Protein AF-A0A924XDY1-F1 (afdb_monomer)

Foldseek 3Di:
DDDDDDDDDDDDDDDDDDDDDDDDDDDDDPDDDDFDQDDDDDDDDDDDPPVPPVVVVPDDDDDDDDDDDDDDDDDDDDDDDDDDDDDDDDPPDDDDDDDPVVCVVCVLFPPFDKFFQKDKDKAKFQVRPVCVLLVLLLPFDAEKEWEAAAQELDPLNLSVLVSLLVVLLVVHAAEYEYEQVNHVRQDCVSNVSNVVSVYYYYYDQHDDPPDPRVCVVDTDHWTWMDGPLFKIKTWNDGRDLCRHDVVSVRVRDTIMMMIMGWQCSNVSVVVSQVVVCVTPVDRPPVPDDRGHRDGGDMDTDDDCDPVRNCRVVSSLLSCLQPDDAEDEDEDADDPDDPSNVVSNVVSVVNVHRYTYHYDDDD

pLDDT: mean 72.37, std 29.28, range [22.25, 98.88]

Nearest PDB structures (foldseek):
  7svp-assembly1_C  TM=7.639E-01  e=1.559E-12  Homo sapiens
  7svp-assembly4_D  TM=7.631E-01  e=1.763E-12  Homo sapiens
  7svp-assembly3_B  TM=7.491E-01  e=2.548E-12  Homo sapiens
  7svp-assembly2_A  TM=7.370E-01  e=6.803E-12  Homo sapiens
  3hsi-assembly2_B-2  TM=6.087E-01  e=2.049E-07  Haemophilus influenzae

Radius of gyration: 26.47 Å; Cα contacts (8 Å, |Δi|>4): 505; chains: 1; bounding box: 82×80×72 Å

Sequence (362 aa):
MVSENKVSRAGRAAKAVVTDTGVGSVTPVPGAPHEIEIGRVRLKEAKAKAEDDVNRAQGVVDPNARATTYLDKEPPGTRRRAPSELRRVSSQVIGRQDIPDIERVAFWLRGRRVFPHNSVELLIDGEQTFPAMLGAISKARKSIVFESYIFASDSTGVRFRDALTARAKADVSVRVMIDGMGSAYTDSTFWAPLVEAGGRIEYYQPVLPWRRQWGWWRRDHRKILVVDDVIGFIGGINIANAYAPESWGGHAWHDVHARVEGPVVRELVRLFNRQWRHLTSEQWNAAIAPPEPRGDITLQVLESAITRRYSVRKAYLRAIRKARKTIRICNAYFIPDRRFRYALRDAARRGVQVQLLVAGTT

Solvent-accessible surface area (backbone atoms only — not comparable to full-atom values): 22505 Å² total; per-residue (Å²): 137,88,79,89,80,91,85,87,90,80,91,79,84,83,84,76,87,82,82,86,83,84,91,83,92,77,87,87,79,92,88,72,87,85,83,76,86,81,78,83,90,80,86,78,92,78,83,88,83,77,74,60,72,68,47,68,78,53,92,74,88,81,95,83,81,84,90,79,91,83,79,93,79,88,82,86,88,81,91,81,83,85,86,88,82,89,79,86,75,86,79,82,77,76,83,91,74,91,59,81,61,56,58,51,59,39,66,74,49,78,95,53,74,68,26,59,25,18,33,78,45,81,22,58,27,24,70,44,38,49,59,53,51,53,53,47,51,71,66,47,76,53,29,36,41,38,35,30,24,33,41,36,70,42,76,48,22,48,53,53,50,50,47,51,19,60,33,14,67,65,72,19,48,34,40,37,39,37,15,20,70,58,19,62,76,46,51,70,76,73,45,39,66,28,46,76,32,70,23,46,79,47,61,49,70,60,80,51,97,86,54,85,66,82,64,69,89,62,71,54,79,55,29,38,40,35,34,54,66,43,41,25,37,43,48,68,64,56,40,30,39,58,32,25,28,57,94,75,73,24,62,55,37,87,40,52,33,32,42,34,32,9,33,52,27,40,54,54,52,52,58,49,35,59,53,46,34,74,76,68,76,48,74,60,75,80,80,69,67,70,32,66,75,56,45,79,44,72,45,66,87,74,60,74,41,94,95,36,64,55,47,52,60,52,50,52,54,51,51,44,64,66,52,74,58,67,45,80,44,77,41,84,74,88,82,72,53,74,69,52,52,48,36,52,53,54,28,44,74,70,67,20,47,73,44,78,49,63,70,76,89,128

Mean predicted aligned error: 15.49 Å

Structure (mmCIF, N/CA/C/O backbone):
data_AF-A0A924XDY1-F1
#
_entry.id   AF-A0A924XDY1-F1
#
loop_
_atom_site.group_PDB
_atom_site.id
_atom_site.type_symbol
_atom_site.label_atom_id
_atom_site.label_alt_id
_atom_site.label_comp_id
_atom_site.label_asym_id
_atom_site.label_entity_id
_atom_site.label_seq_id
_atom_site.pdbx_PDB_ins_code
_atom_site.Cartn_x
_atom_site.Cartn_y
_atom_site.Cartn_z
_atom_site.occupancy
_atom_site.B_iso_or_equiv
_atom_site.auth_seq_id
_atom_site.auth_comp_id
_atom_site.auth_asym_id
_atom_site.auth_atom_id
_atom_site.pdbx_PDB_model_num
ATOM 1 N N . MET A 1 1 ? 52.851 -37.592 33.419 1.00 36.22 1 MET A N 1
ATOM 2 C CA . MET A 1 1 ? 52.901 -36.115 33.363 1.00 36.22 1 MET A CA 1
ATOM 3 C C . MET A 1 1 ? 51.516 -35.654 32.927 1.00 36.22 1 MET A C 1
ATOM 5 O O . MET A 1 1 ? 51.232 -35.732 31.747 1.00 36.22 1 MET A O 1
ATOM 9 N N . VAL A 1 2 ? 50.506 -35.471 33.782 1.00 23.25 2 VAL A N 1
ATOM 10 C CA . VAL A 1 2 ? 50.391 -34.705 35.044 1.00 23.25 2 VAL A CA 1
ATOM 11 C C . VAL A 1 2 ? 50.733 -33.224 34.870 1.00 23.25 2 VAL A C 1
ATOM 13 O O . VAL A 1 2 ? 51.900 -32.861 34.952 1.00 23.25 2 VAL A O 1
ATOM 16 N N . SER A 1 3 ? 49.695 -32.413 34.654 1.00 28.55 3 SER A N 1
ATOM 17 C CA . SER A 1 3 ? 49.281 -31.261 35.486 1.00 28.55 3 SER A CA 1
ATOM 18 C C . SER A 1 3 ? 47.829 -30.915 35.073 1.00 28.55 3 SER A C 1
ATOM 20 O O . SER A 1 3 ? 47.553 -30.776 33.887 1.00 28.55 3 SER A O 1
ATOM 22 N N . GLU A 1 4 ? 46.772 -31.070 35.889 1.00 26.81 4 GLU A N 1
ATOM 23 C CA . GLU A 1 4 ? 46.377 -30.358 37.133 1.00 26.81 4 GLU A CA 1
ATOM 24 C C . GLU A 1 4 ? 46.413 -28.825 36.963 1.00 26.81 4 GLU A C 1
ATOM 26 O O . GLU A 1 4 ? 47.444 -28.283 36.590 1.00 26.81 4 GLU A O 1
ATOM 31 N N . ASN A 1 5 ? 45.328 -28.050 37.128 1.00 26.36 5 ASN A N 1
ATOM 32 C CA . ASN A 1 5 ? 44.406 -27.900 38.275 1.00 26.36 5 ASN A CA 1
ATOM 33 C C . ASN A 1 5 ? 43.049 -27.285 37.811 1.00 26.36 5 ASN A C 1
ATOM 35 O O . ASN A 1 5 ? 43.050 -26.493 36.874 1.00 26.36 5 ASN A O 1
ATOM 39 N N . LYS A 1 6 ? 41.852 -27.706 38.286 1.00 25.73 6 LYS A N 1
ATOM 40 C CA . LYS A 1 6 ? 41.147 -27.396 39.576 1.00 25.73 6 LYS A CA 1
ATOM 41 C C . LYS A 1 6 ? 40.881 -25.879 39.767 1.00 25.73 6 LYS A C 1
ATOM 43 O O . LYS A 1 6 ? 41.782 -25.107 39.500 1.00 25.73 6 LYS A O 1
ATOM 48 N N . VAL A 1 7 ? 39.768 -25.310 40.271 1.00 25.83 7 VAL A N 1
ATOM 49 C CA . VAL A 1 7 ? 38.561 -25.697 41.058 1.00 25.83 7 VAL A CA 1
ATOM 50 C C . VAL A 1 7 ? 37.725 -24.386 41.200 1.00 25.83 7 VAL A C 1
ATOM 52 O O . VAL A 1 7 ? 38.308 -23.338 41.433 1.00 25.83 7 VAL A O 1
ATOM 55 N N . SER A 1 8 ? 36.436 -24.324 40.828 1.00 24.94 8 SER A N 1
ATOM 56 C CA . SER A 1 8 ? 35.194 -24.405 41.646 1.00 24.94 8 SER A CA 1
ATOM 57 C C . SER A 1 8 ? 34.554 -23.093 42.166 1.00 24.94 8 SER A C 1
ATOM 59 O O . SER A 1 8 ? 35.253 -22.237 42.695 1.00 24.94 8 SER A O 1
ATOM 61 N N . ARG A 1 9 ? 33.199 -23.116 42.178 1.00 24.48 9 ARG A N 1
ATOM 62 C CA . ARG A 1 9 ? 32.205 -22.372 43.012 1.00 24.48 9 ARG A CA 1
ATOM 63 C C . ARG A 1 9 ? 32.050 -20.865 42.727 1.00 24.48 9 ARG A C 1
ATOM 65 O O . ARG A 1 9 ? 33.019 -20.193 42.445 1.00 24.48 9 ARG A O 1
ATOM 72 N N . ALA A 1 10 ? 30.878 -20.223 42.778 1.00 27.11 10 ALA A N 1
ATOM 73 C CA . ALA A 1 10 ? 29.541 -20.484 43.330 1.00 27.11 10 ALA A CA 1
ATOM 74 C C . ALA A 1 10 ? 28.507 -19.733 42.443 1.00 27.11 10 ALA A C 1
ATOM 76 O O . ALA A 1 10 ? 28.839 -18.727 41.833 1.00 27.11 10 ALA A O 1
ATOM 77 N N . GLY A 1 11 ? 27.269 -20.185 42.236 1.00 24.30 11 GLY A N 1
ATOM 78 C CA . GLY A 1 11 ? 26.215 -20.191 43.248 1.00 24.30 11 GLY A CA 1
ATOM 79 C C . GLY A 1 11 ? 25.607 -18.794 43.453 1.00 24.30 11 GLY A C 1
ATOM 80 O O . GLY A 1 11 ? 26.030 -18.077 44.351 1.00 24.30 11 GLY A O 1
ATOM 81 N N . ARG A 1 12 ? 24.571 -18.435 42.680 1.00 26.34 12 ARG A N 1
ATOM 82 C CA . ARG A 1 12 ? 23.483 -17.554 43.148 1.00 26.34 12 ARG A CA 1
ATOM 83 C C . ARG A 1 12 ? 22.204 -17.796 42.350 1.00 26.34 12 ARG A C 1
ATOM 85 O O . ARG A 1 12 ? 21.961 -17.210 41.303 1.00 26.34 12 ARG A O 1
ATOM 92 N N . ALA A 1 13 ? 21.387 -18.682 42.908 1.00 25.25 13 ALA A N 1
ATOM 93 C CA . ALA A 1 13 ? 19.956 -18.715 42.685 1.00 25.25 13 ALA A CA 1
ATOM 94 C C . ALA A 1 13 ? 19.336 -17.412 43.213 1.00 25.25 13 ALA A C 1
ATOM 96 O O . ALA A 1 13 ? 19.582 -17.031 44.360 1.00 25.25 13 ALA A O 1
ATOM 97 N N . ALA A 1 14 ? 18.508 -16.752 42.407 1.00 24.80 14 ALA A N 1
ATOM 98 C CA . ALA A 1 14 ? 17.541 -15.795 42.921 1.00 24.80 14 ALA A CA 1
ATOM 99 C C . ALA A 1 14 ? 16.257 -16.567 43.243 1.00 24.80 14 ALA A C 1
ATOM 101 O O . ALA A 1 14 ? 15.507 -16.961 42.354 1.00 24.80 14 ALA A O 1
ATOM 102 N N . LYS A 1 15 ? 16.047 -16.816 44.540 1.00 23.64 15 LYS A N 1
ATOM 103 C CA . LYS A 1 15 ? 14.754 -17.208 45.103 1.00 23.64 15 LYS A CA 1
ATOM 104 C C . LYS A 1 15 ? 13.728 -16.121 44.771 1.00 23.64 15 LYS A C 1
ATOM 106 O O . LYS A 1 15 ? 13.927 -14.972 45.158 1.00 23.64 15 LYS A O 1
ATOM 111 N N . ALA A 1 16 ? 12.614 -16.498 44.158 1.00 24.62 16 ALA A N 1
ATOM 112 C CA . ALA A 1 16 ? 11.357 -15.784 44.330 1.00 24.62 16 ALA A CA 1
ATOM 113 C C . ALA A 1 16 ? 10.413 -16.709 45.103 1.00 24.62 16 ALA A C 1
ATOM 115 O O . ALA A 1 16 ? 10.235 -17.875 44.759 1.00 24.62 16 ALA A O 1
ATOM 116 N N . VAL A 1 17 ? 9.906 -16.183 46.213 1.00 23.97 17 VAL A N 1
ATOM 117 C CA . VAL A 1 17 ? 9.006 -16.847 47.150 1.00 23.97 17 VAL A CA 1
ATOM 118 C C . VAL A 1 17 ? 7.674 -17.109 46.451 1.00 23.97 17 VAL A C 1
ATOM 120 O O . VAL A 1 17 ? 7.010 -16.177 46.006 1.00 23.97 17 VAL A O 1
ATOM 123 N N . VAL A 1 18 ? 7.299 -18.383 46.369 1.00 22.89 18 VAL A N 1
ATOM 124 C CA . VAL A 1 18 ? 5.937 -18.826 46.076 1.00 22.89 18 VAL A CA 1
ATOM 125 C C . VAL A 1 18 ? 5.165 -18.740 47.388 1.00 22.89 18 VAL A C 1
ATOM 127 O O . VAL A 1 18 ? 5.475 -19.465 48.331 1.00 22.89 18 VAL A O 1
ATOM 130 N N . THR A 1 19 ? 4.181 -17.848 47.471 1.00 24.98 19 THR A N 1
ATOM 131 C CA . THR A 1 19 ? 3.073 -18.012 48.416 1.00 24.98 19 THR A CA 1
ATOM 132 C C . THR A 1 19 ? 1.912 -18.607 47.642 1.00 24.98 19 THR A C 1
ATOM 134 O O . THR A 1 19 ? 1.257 -17.923 46.855 1.00 24.98 19 THR A O 1
ATOM 137 N N . ASP A 1 20 ? 1.735 -19.905 47.845 1.00 23.23 20 ASP A N 1
ATOM 138 C CA . ASP A 1 20 ? 0.558 -20.681 47.491 1.00 23.23 20 ASP A CA 1
ATOM 139 C C . ASP A 1 20 ? -0.658 -20.157 48.268 1.00 23.23 20 ASP A C 1
ATOM 141 O O . ASP A 1 20 ? -0.603 -20.028 49.489 1.00 23.23 20 ASP A O 1
ATOM 145 N N . THR A 1 21 ? -1.737 -19.849 47.551 1.00 26.69 21 THR A N 1
ATOM 146 C CA . THR A 1 21 ? -3.096 -20.152 48.011 1.00 26.69 21 THR A CA 1
ATOM 147 C C . THR A 1 21 ? -3.961 -20.458 46.785 1.00 26.69 21 THR A C 1
ATOM 149 O O . THR A 1 21 ? -4.402 -19.549 46.088 1.00 26.69 21 THR A O 1
ATOM 152 N N . GLY A 1 22 ? -4.240 -21.741 46.547 1.00 25.09 22 GLY A N 1
ATOM 153 C CA . GLY A 1 22 ? -5.561 -22.168 46.069 1.00 25.09 22 GLY A CA 1
ATOM 154 C C . GLY A 1 22 ? -5.672 -22.611 44.608 1.00 25.09 22 GLY A C 1
ATOM 155 O O . GLY A 1 22 ? -5.933 -21.825 43.707 1.00 25.09 22 GLY A O 1
ATOM 156 N N . VAL A 1 23 ? -5.550 -23.925 44.452 1.00 26.62 23 VAL A N 1
ATOM 157 C CA . VAL A 1 23 ? -5.813 -24.828 43.321 1.00 26.62 23 VAL A CA 1
ATOM 158 C C . VAL A 1 23 ? -7.011 -24.484 42.414 1.00 26.62 23 VAL A C 1
ATOM 160 O O . VAL A 1 23 ? -8.121 -24.230 42.874 1.00 26.62 23 VAL A O 1
ATOM 163 N N . GLY A 1 24 ? -6.781 -24.664 41.108 1.00 25.00 24 GLY A N 1
ATOM 164 C CA . GLY A 1 24 ? -7.782 -24.906 40.065 1.00 25.00 24 GLY A CA 1
ATOM 165 C C . GLY A 1 24 ? -7.100 -25.187 38.719 1.00 25.00 24 GLY A C 1
ATOM 166 O O . GLY A 1 24 ? -6.951 -24.289 37.899 1.00 25.00 24 GLY A O 1
ATOM 167 N N . SER A 1 25 ? -6.598 -26.409 38.525 1.00 23.25 25 SER A N 1
ATOM 168 C CA . SER A 1 25 ? -5.796 -26.840 37.370 1.00 23.25 25 SER A CA 1
ATOM 169 C C . SER A 1 25 ? -6.606 -26.975 36.073 1.00 23.25 25 SER A C 1
ATOM 171 O O . SER A 1 25 ? -7.560 -27.749 36.037 1.00 23.25 25 SER A O 1
ATOM 173 N N . VAL A 1 26 ? -6.153 -26.338 34.987 1.00 28.16 26 VAL A N 1
ATOM 174 C CA . VAL A 1 26 ? -6.472 -26.729 33.601 1.00 28.16 26 VAL A CA 1
ATOM 175 C C . VAL A 1 26 ? -5.183 -26.670 32.775 1.00 28.16 26 VAL A C 1
ATOM 177 O O . VAL A 1 26 ? -4.492 -25.653 32.751 1.00 28.16 26 VAL A O 1
ATOM 180 N N . THR A 1 27 ? -4.831 -27.786 32.144 1.00 26.11 27 THR A N 1
ATOM 181 C CA . THR A 1 27 ? -3.676 -27.966 31.250 1.00 26.11 27 THR A CA 1
ATOM 182 C C . THR A 1 27 ? -3.847 -27.152 29.952 1.00 26.11 27 THR A C 1
ATOM 184 O O . THR A 1 27 ? -4.945 -27.162 29.396 1.00 26.11 27 THR A O 1
ATOM 187 N N . PRO A 1 28 ? -2.809 -26.482 29.408 1.00 26.41 28 PRO A N 1
ATOM 188 C CA . PRO A 1 28 ? -2.919 -25.775 28.132 1.00 26.41 28 PRO A CA 1
ATOM 189 C C . PRO A 1 28 ? -2.717 -26.710 26.929 1.00 26.41 28 PRO A C 1
ATOM 191 O O . PRO A 1 28 ? -1.780 -27.507 26.900 1.00 26.41 28 PRO A O 1
ATOM 194 N N . VAL A 1 29 ? -3.564 -26.551 25.908 1.00 27.45 29 VAL A N 1
ATOM 195 C CA . VAL A 1 29 ? -3.381 -27.094 24.550 1.00 27.45 29 VAL A CA 1
ATOM 196 C C . VAL A 1 29 ? -2.655 -26.034 23.697 1.00 27.45 29 VAL A C 1
ATOM 198 O O . VAL A 1 29 ? -3.088 -24.880 23.711 1.00 27.45 29 VAL A O 1
ATOM 201 N N . PRO A 1 30 ? -1.580 -26.358 22.953 1.00 25.70 30 PRO A N 1
ATOM 202 C CA . PRO A 1 30 ? -0.911 -25.403 22.063 1.00 25.70 30 PRO A CA 1
ATOM 203 C C . PRO A 1 30 ? -1.719 -25.180 20.772 1.00 25.70 30 PRO A C 1
ATOM 205 O O . PRO A 1 30 ? -2.089 -26.155 20.123 1.00 25.70 30 PRO A O 1
ATOM 208 N N . GLY A 1 31 ? -1.946 -23.919 20.366 1.00 31.84 31 GLY A N 1
ATOM 209 C CA . GLY A 1 31 ? -2.382 -23.594 18.993 1.00 31.84 31 GLY A CA 1
ATOM 210 C C . GLY A 1 31 ? -3.583 -22.656 18.787 1.00 31.84 31 GLY A C 1
ATOM 211 O O . GLY A 1 31 ? -4.061 -22.575 17.661 1.00 31.84 31 GLY A O 1
ATOM 212 N N . ALA A 1 32 ? -4.077 -21.927 19.794 1.00 25.95 32 ALA A N 1
ATOM 213 C CA . ALA A 1 32 ? -5.156 -20.945 19.598 1.00 25.95 32 ALA A CA 1
ATOM 214 C C . ALA A 1 32 ? -4.716 -19.511 19.963 1.00 25.95 32 ALA A C 1
ATOM 216 O O . ALA A 1 32 ? -4.027 -19.332 20.971 1.00 25.95 32 ALA A O 1
ATOM 217 N N . PRO A 1 33 ? -5.107 -18.475 19.191 1.00 27.58 33 PRO A N 1
ATOM 218 C CA . PRO A 1 33 ? -4.837 -17.085 19.545 1.00 27.58 33 PRO A CA 1
ATOM 219 C C . PRO A 1 33 ? -5.572 -16.699 20.836 1.00 27.58 33 PRO A C 1
ATOM 221 O O . PRO A 1 33 ? -6.758 -16.976 21.008 1.00 27.58 33 PRO A O 1
ATOM 224 N N . HIS A 1 34 ? -4.861 -16.043 21.752 1.00 33.09 34 HIS A N 1
ATOM 225 C CA . HIS A 1 34 ? -5.411 -15.598 23.029 1.00 33.09 34 HIS A CA 1
ATOM 226 C C . HIS A 1 34 ? -6.283 -14.346 22.851 1.00 33.09 34 HIS A C 1
ATOM 228 O O . HIS A 1 34 ? -5.780 -13.254 22.585 1.00 33.09 34 HIS A O 1
ATOM 234 N N . GLU A 1 35 ? -7.592 -14.486 23.051 1.00 26.02 35 GLU A N 1
ATOM 235 C CA . GLU A 1 35 ? -8.512 -13.362 23.215 1.00 26.02 35 GLU A CA 1
ATOM 236 C C . GLU A 1 35 ? -8.484 -12.915 24.688 1.00 26.02 35 GLU A C 1
ATOM 238 O O . GLU A 1 35 ? -8.831 -13.677 25.588 1.00 26.02 35 GLU A O 1
ATOM 243 N N . ILE A 1 36 ? -8.022 -11.689 24.959 1.00 30.48 36 ILE A N 1
ATOM 244 C CA . ILE A 1 36 ? -8.031 -11.118 26.314 1.00 30.48 36 ILE A CA 1
ATOM 245 C C . ILE A 1 36 ? -9.227 -10.170 26.434 1.00 30.48 36 ILE A C 1
ATOM 247 O O . ILE A 1 36 ? -9.216 -9.060 25.895 1.00 30.48 36 ILE A O 1
ATOM 251 N N . GLU A 1 37 ? -10.249 -10.583 27.182 1.00 26.31 37 GLU A N 1
ATOM 252 C CA . GLU A 1 37 ? -11.333 -9.704 27.620 1.00 26.31 37 GLU A CA 1
ATOM 253 C C . GLU A 1 37 ? -10.876 -8.901 28.849 1.00 26.31 37 GLU A C 1
ATOM 255 O O . GLU A 1 37 ? -10.614 -9.445 29.920 1.00 26.31 37 GLU A O 1
ATOM 260 N N . ILE A 1 38 ? -10.732 -7.580 28.701 1.00 34.81 38 ILE A N 1
ATOM 261 C CA . ILE A 1 38 ? -10.200 -6.725 29.769 1.00 34.81 38 ILE A CA 1
ATOM 262 C C . ILE A 1 38 ? -11.335 -6.002 30.503 1.00 34.81 38 ILE A C 1
ATOM 264 O O . ILE A 1 38 ? -11.751 -4.900 30.133 1.00 34.81 38 ILE A O 1
ATOM 268 N N . GLY A 1 39 ? -11.769 -6.587 31.620 1.00 27.31 39 GLY A N 1
ATOM 269 C CA . GLY A 1 39 ? -12.467 -5.892 32.701 1.00 27.31 39 GLY A CA 1
ATOM 270 C C . GLY A 1 39 ? -11.484 -5.154 33.626 1.00 27.31 39 GLY A C 1
ATOM 271 O O . GLY A 1 39 ? -10.548 -5.744 34.145 1.00 27.31 39 GLY A O 1
ATOM 272 N N . ARG A 1 40 ? -11.711 -3.845 33.833 1.00 27.41 40 ARG A N 1
ATOM 273 C CA . ARG A 1 40 ? -11.041 -2.915 34.785 1.00 27.41 40 ARG A CA 1
ATOM 274 C C . ARG A 1 40 ? -9.498 -2.938 34.830 1.00 27.41 40 ARG A C 1
ATOM 276 O O . ARG A 1 40 ? -8.867 -3.611 35.633 1.00 27.41 40 ARG A O 1
ATOM 283 N N . VAL A 1 41 ? -8.888 -2.017 34.081 1.00 28.08 41 VAL A N 1
ATOM 284 C CA . VAL A 1 41 ? -7.434 -1.785 34.074 1.00 28.08 41 VAL A CA 1
ATOM 285 C C . VAL A 1 41 ? -6.963 -0.874 35.225 1.00 28.08 41 VAL A C 1
ATOM 287 O O . VAL A 1 41 ? -7.353 0.295 35.293 1.00 28.08 41 VAL A O 1
ATOM 290 N N . ARG A 1 42 ? -6.016 -1.357 36.045 1.00 23.41 42 ARG A N 1
ATOM 291 C CA . ARG A 1 42 ? -4.984 -0.526 36.703 1.00 23.41 42 ARG A CA 1
ATOM 292 C C . ARG A 1 42 ? -3.664 -0.710 35.941 1.00 23.41 42 ARG A C 1
ATOM 294 O O . ARG A 1 42 ? -3.103 -1.796 35.950 1.00 23.41 42 ARG A O 1
ATOM 301 N N . LEU A 1 43 ? -3.177 0.342 35.278 1.00 25.52 43 LEU A N 1
ATOM 302 C CA . LEU A 1 43 ? -1.870 0.344 34.605 1.00 25.52 43 LEU A CA 1
ATOM 303 C C . LEU A 1 43 ? -0.781 0.691 35.627 1.00 25.52 43 LEU A C 1
ATOM 305 O O . LEU A 1 43 ? -0.803 1.792 36.177 1.00 25.52 43 LEU A O 1
ATOM 309 N N . LYS A 1 44 ? 0.180 -0.212 35.846 1.00 22.25 44 LYS A N 1
ATOM 310 C CA . LYS A 1 44 ? 1.522 0.164 36.313 1.00 22.25 44 LYS A CA 1
ATOM 311 C C . LYS A 1 44 ? 2.415 0.347 35.087 1.00 22.25 44 LYS A C 1
ATOM 313 O O . LYS A 1 44 ? 2.349 -0.436 34.145 1.00 22.25 44 LYS A O 1
ATOM 318 N N . GLU A 1 45 ? 3.183 1.429 35.085 1.00 29.16 45 GLU A N 1
ATOM 319 C CA . GLU A 1 45 ? 4.102 1.798 34.009 1.00 29.16 45 GLU A CA 1
ATOM 320 C C . GLU A 1 45 ? 5.241 0.772 33.901 1.00 29.16 45 GLU A C 1
ATOM 322 O O . GLU A 1 45 ? 5.942 0.522 34.878 1.00 29.16 45 GLU A O 1
ATOM 327 N N . ALA A 1 46 ? 5.438 0.200 32.710 1.00 28.50 46 ALA A N 1
ATOM 328 C CA . ALA A 1 46 ? 6.630 -0.566 32.363 1.00 28.50 46 ALA A CA 1
ATOM 329 C C . ALA A 1 46 ? 7.434 0.232 31.328 1.00 28.50 46 ALA A C 1
ATOM 331 O O . ALA A 1 46 ? 6.923 0.607 30.270 1.00 28.50 46 ALA A O 1
ATOM 332 N N . LYS A 1 47 ? 8.679 0.553 31.688 1.00 27.38 47 LYS A N 1
ATOM 333 C CA . LYS A 1 47 ? 9.668 1.241 30.850 1.00 27.38 47 LYS A CA 1
ATOM 334 C C . LYS A 1 47 ? 10.004 0.360 29.639 1.00 27.38 47 LYS A C 1
ATOM 336 O O . LYS A 1 47 ? 10.231 -0.835 29.796 1.00 27.38 47 LYS A O 1
ATOM 341 N N . ALA A 1 48 ? 10.027 0.969 28.457 1.00 29.59 48 ALA A N 1
ATOM 342 C CA . ALA A 1 48 ? 10.305 0.317 27.184 1.00 29.59 48 ALA A CA 1
ATOM 343 C C . ALA A 1 48 ? 11.707 -0.316 27.155 1.00 29.59 48 ALA A C 1
ATOM 345 O O . ALA A 1 48 ? 12.701 0.361 27.407 1.00 29.59 48 ALA A O 1
ATOM 346 N N . LYS A 1 49 ? 11.758 -1.605 26.812 1.00 27.08 49 LYS A N 1
ATOM 347 C CA . LYS A 1 49 ? 12.957 -2.344 26.406 1.00 27.08 49 LYS A CA 1
ATOM 348 C C . LYS A 1 49 ? 12.609 -3.125 25.134 1.00 27.08 49 LYS A C 1
ATOM 350 O O . LYS A 1 49 ? 12.469 -4.336 25.166 1.00 27.08 49 LYS A O 1
ATOM 355 N N . ALA A 1 50 ? 12.331 -2.392 24.058 1.00 27.95 50 ALA A N 1
ATOM 356 C CA . ALA A 1 50 ? 11.980 -2.950 22.746 1.00 27.95 50 ALA A CA 1
ATOM 357 C C . ALA A 1 50 ? 12.855 -2.383 21.608 1.00 27.95 50 ALA A C 1
ATOM 359 O O . ALA A 1 50 ? 12.612 -2.671 20.444 1.00 27.95 50 ALA A O 1
ATOM 360 N N . GLU A 1 51 ? 13.882 -1.590 21.935 1.00 30.00 51 GLU A N 1
ATOM 361 C CA . GLU A 1 51 ? 14.837 -1.033 20.960 1.00 30.00 51 GLU A CA 1
ATOM 362 C C . GLU A 1 51 ? 16.189 -1.778 20.944 1.00 30.00 51 GLU A C 1
ATOM 364 O O . GLU A 1 51 ? 16.981 -1.580 20.026 1.00 30.00 51 GLU A O 1
ATOM 369 N N . ASP A 1 52 ? 16.439 -2.686 21.896 1.00 29.19 52 ASP A N 1
ATOM 370 C CA . ASP A 1 52 ? 17.714 -3.419 21.991 1.00 29.19 52 ASP A CA 1
ATOM 371 C C . ASP A 1 52 ? 17.742 -4.719 21.167 1.00 29.19 52 ASP A C 1
ATOM 373 O O . ASP A 1 52 ? 18.793 -5.090 20.642 1.00 29.19 52 ASP A O 1
ATOM 377 N N . ASP A 1 53 ? 16.607 -5.404 20.999 1.00 30.44 53 ASP A N 1
ATOM 378 C CA . ASP A 1 53 ? 16.607 -6.756 20.417 1.00 30.44 53 ASP A CA 1
ATOM 379 C C . ASP A 1 53 ? 16.649 -6.762 18.878 1.00 30.44 53 ASP A C 1
ATOM 381 O O . ASP A 1 53 ? 17.090 -7.738 18.278 1.00 30.44 53 ASP A O 1
ATOM 385 N N . VAL A 1 54 ? 16.318 -5.641 18.225 1.00 34.56 54 VAL A N 1
ATOM 386 C CA . VAL A 1 54 ? 16.493 -5.479 16.767 1.00 34.56 54 VAL A CA 1
ATOM 387 C C . VAL A 1 54 ? 17.931 -5.073 16.415 1.00 34.56 54 VAL A C 1
ATOM 389 O O . VAL A 1 54 ? 18.477 -5.531 15.415 1.00 34.56 54 VAL A O 1
ATOM 392 N N . ASN A 1 55 ? 18.594 -4.286 17.268 1.00 32.19 55 ASN A N 1
ATOM 393 C CA . ASN A 1 55 ? 19.974 -3.842 17.036 1.00 32.19 55 ASN A CA 1
ATOM 394 C C . ASN A 1 55 ? 21.017 -4.923 17.359 1.00 32.19 55 ASN A C 1
ATOM 396 O O . ASN A 1 55 ? 22.122 -4.897 16.826 1.00 32.19 55 ASN A O 1
ATOM 400 N N . ARG A 1 56 ? 20.684 -5.920 18.186 1.00 32.53 56 ARG A N 1
ATOM 401 C CA . ARG A 1 56 ? 21.604 -7.024 18.504 1.00 32.53 56 ARG A CA 1
ATOM 402 C C . ARG A 1 56 ? 21.707 -8.073 17.382 1.00 32.53 56 ARG A C 1
ATOM 404 O O . ARG A 1 56 ? 22.687 -8.811 17.341 1.00 32.53 56 ARG A O 1
ATOM 411 N N . ALA A 1 57 ? 20.756 -8.095 16.444 1.00 34.00 57 ALA A N 1
ATOM 412 C CA . ALA A 1 57 ? 20.801 -8.930 15.238 1.00 34.00 57 ALA A CA 1
ATOM 413 C C . ALA A 1 57 ? 21.635 -8.318 14.089 1.00 34.00 57 ALA A C 1
ATOM 415 O O . ALA A 1 57 ? 21.899 -8.992 13.096 1.00 34.00 57 ALA A O 1
ATOM 416 N N . GLN A 1 58 ? 22.083 -7.063 14.217 1.00 34.41 58 GLN A N 1
ATOM 417 C CA . GLN A 1 58 ? 22.940 -6.383 13.243 1.00 34.41 58 GLN A CA 1
ATOM 418 C C . GLN A 1 58 ? 24.122 -5.739 13.975 1.00 34.41 58 GLN A C 1
ATOM 420 O O . GLN A 1 58 ? 24.027 -4.625 14.474 1.00 34.41 58 GLN A O 1
ATOM 425 N N . GLY A 1 59 ? 25.226 -6.480 14.095 1.00 33.16 59 GLY A N 1
ATOM 426 C CA . GLY A 1 59 ? 26.376 -6.132 14.934 1.00 33.16 59 GLY A CA 1
ATOM 427 C C . GLY A 1 59 ? 26.993 -4.754 14.670 1.00 33.16 59 GLY A C 1
ATOM 428 O O . GLY A 1 59 ? 27.905 -4.627 13.858 1.00 33.16 59 GLY A O 1
ATOM 429 N N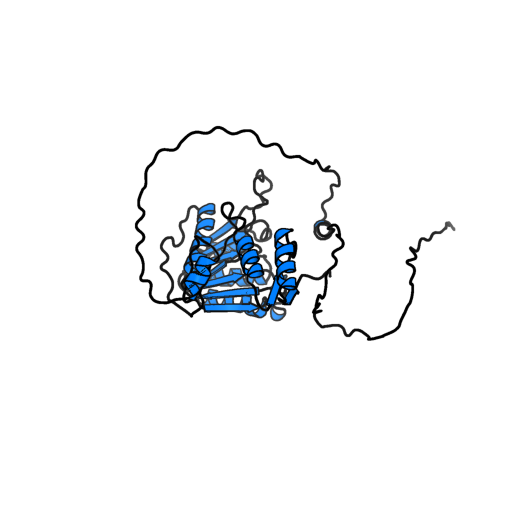 . VAL A 1 60 ? 26.567 -3.750 15.439 1.00 33.03 60 VAL A N 1
ATOM 430 C CA . VAL A 1 60 ? 27.223 -2.441 15.563 1.00 33.03 60 VAL A CA 1
ATOM 431 C C . VAL A 1 60 ? 27.191 -2.014 17.035 1.00 33.03 60 VAL A C 1
ATOM 433 O O . VAL A 1 60 ? 26.132 -1.943 17.652 1.00 33.03 60 VAL A O 1
ATOM 436 N N . VAL A 1 61 ? 28.368 -1.749 17.607 1.00 27.70 61 VAL A N 1
ATOM 437 C CA . VAL A 1 61 ? 28.571 -1.267 18.983 1.00 27.70 61 VAL A CA 1
ATOM 438 C C . VAL A 1 61 ? 29.092 0.170 18.937 1.00 27.70 61 VAL A C 1
ATOM 440 O O . VAL A 1 61 ? 30.102 0.413 18.286 1.00 27.70 61 VAL A O 1
ATOM 443 N N . ASP A 1 62 ? 28.470 1.077 19.696 1.00 30.70 62 ASP A N 1
ATOM 444 C CA . ASP A 1 62 ? 29.170 2.104 20.491 1.00 30.70 62 ASP A CA 1
ATOM 445 C C . ASP A 1 62 ? 28.282 2.529 21.694 1.00 30.70 62 ASP A C 1
ATOM 447 O O . ASP A 1 62 ? 27.166 3.006 21.473 1.00 30.70 62 ASP A O 1
ATOM 451 N N . PRO A 1 63 ? 28.707 2.350 22.967 1.00 30.05 63 PRO A N 1
ATOM 452 C CA . PRO A 1 63 ? 27.882 2.603 24.154 1.00 30.05 63 PRO A CA 1
ATOM 453 C C . PRO A 1 63 ? 27.912 4.037 24.723 1.00 30.05 63 PRO A C 1
ATOM 455 O O . PRO A 1 63 ? 27.389 4.241 25.819 1.00 30.05 63 PRO A O 1
ATOM 458 N N . ASN A 1 64 ? 28.503 5.041 24.064 1.00 30.28 64 ASN A N 1
ATOM 459 C CA . ASN A 1 64 ? 28.676 6.372 24.673 1.00 30.28 64 ASN A CA 1
ATOM 460 C C . ASN A 1 64 ? 28.048 7.535 23.883 1.00 30.28 64 ASN A C 1
ATOM 462 O O . ASN A 1 64 ? 28.732 8.273 23.182 1.00 30.28 64 ASN A O 1
ATOM 466 N N . ALA A 1 65 ? 26.762 7.818 24.125 1.00 29.39 65 ALA A N 1
ATOM 467 C CA . ALA A 1 65 ? 26.199 9.148 23.869 1.00 29.39 65 ALA A CA 1
ATOM 468 C C . ALA A 1 65 ? 25.182 9.538 24.956 1.00 29.39 65 ALA A C 1
ATOM 470 O O . ALA A 1 65 ? 24.107 8.958 25.094 1.00 29.39 65 ALA A O 1
ATOM 471 N N . ARG A 1 66 ? 25.572 10.517 25.778 1.00 25.94 66 ARG A N 1
ATOM 472 C CA . ARG A 1 66 ? 24.838 11.011 26.951 1.00 25.94 66 ARG A CA 1
ATOM 473 C C . ARG A 1 66 ? 23.581 11.797 26.561 1.00 25.94 66 ARG A C 1
ATOM 475 O O . ARG A 1 66 ? 23.591 12.584 25.622 1.00 25.94 66 ARG A O 1
ATOM 482 N N . ALA A 1 67 ? 22.534 11.628 27.367 1.00 24.67 67 ALA A N 1
ATOM 483 C CA . ALA A 1 67 ? 21.300 12.400 27.328 1.00 24.67 67 ALA A CA 1
ATOM 484 C C . ALA A 1 67 ? 21.519 13.854 27.783 1.00 24.67 67 ALA A C 1
ATOM 486 O O . ALA A 1 67 ? 22.074 14.092 28.857 1.00 24.67 67 ALA A O 1
ATOM 487 N N . THR A 1 68 ? 21.003 14.814 27.017 1.00 25.70 68 THR A N 1
ATOM 488 C CA . THR A 1 68 ? 20.810 16.200 27.463 1.00 25.70 68 THR A CA 1
ATOM 489 C C . THR A 1 68 ? 19.366 16.635 27.239 1.00 25.70 68 THR A C 1
ATOM 491 O O . THR A 1 68 ? 18.853 16.708 26.125 1.00 25.70 68 THR A O 1
ATOM 494 N N . THR A 1 69 ? 18.709 16.908 28.359 1.00 24.77 69 THR A N 1
ATOM 495 C CA . THR A 1 69 ? 17.390 17.514 28.516 1.00 24.77 69 THR A CA 1
ATOM 496 C C . THR A 1 69 ? 17.445 18.977 28.079 1.00 24.77 69 THR A C 1
ATOM 498 O O . THR A 1 69 ? 18.287 19.720 28.576 1.00 24.77 69 THR A O 1
ATOM 501 N N . TYR A 1 70 ? 16.527 19.422 27.216 1.00 24.72 70 TYR A N 1
ATOM 502 C CA . TYR A 1 70 ? 16.311 20.851 26.971 1.00 24.72 70 TYR A CA 1
ATOM 503 C C . TYR A 1 70 ? 14.863 21.246 27.261 1.00 24.72 70 TYR A C 1
ATOM 505 O O . TYR A 1 70 ? 13.914 20.693 26.707 1.00 24.72 70 TYR A O 1
ATOM 513 N N . LEU A 1 71 ? 14.762 22.184 28.201 1.00 25.42 71 LEU A N 1
ATOM 514 C CA . LEU A 1 71 ? 13.579 22.864 28.707 1.00 25.42 71 LEU A CA 1
ATOM 515 C C . LEU A 1 71 ? 13.113 23.968 27.747 1.00 25.42 71 LEU A C 1
ATOM 517 O O . LEU A 1 71 ? 13.915 24.572 27.034 1.00 25.42 71 LEU A O 1
ATOM 521 N N . ASP A 1 72 ? 11.810 24.236 27.813 1.00 26.77 72 ASP A N 1
ATOM 522 C CA . ASP A 1 72 ? 11.079 25.329 27.172 1.00 26.77 72 ASP A CA 1
ATOM 523 C C . ASP A 1 72 ? 11.753 26.701 27.315 1.00 26.77 72 ASP A C 1
ATOM 525 O O . ASP A 1 72 ? 12.050 27.124 28.433 1.00 26.77 72 ASP A O 1
ATOM 529 N N . LYS A 1 73 ? 11.853 27.442 26.200 1.00 27.47 73 LYS A N 1
ATOM 530 C CA . LYS A 1 73 ? 11.759 28.914 26.161 1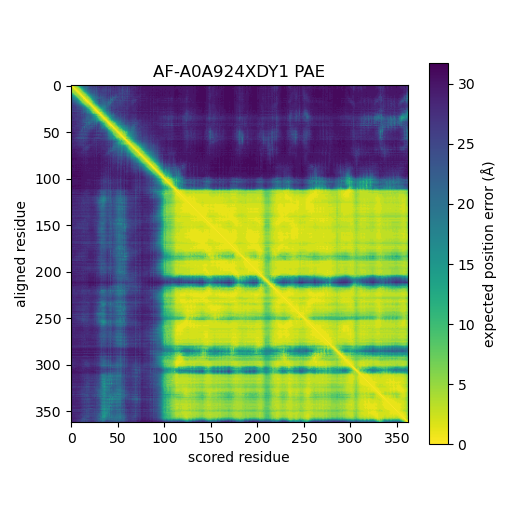.00 27.47 73 LYS A CA 1
ATOM 531 C C . LYS A 1 73 ? 11.161 29.376 24.824 1.00 27.47 73 LYS A C 1
ATOM 533 O O . LYS A 1 73 ? 11.770 29.202 23.771 1.00 27.47 73 LYS A O 1
ATOM 538 N N . GLU A 1 74 ? 9.974 29.980 24.877 1.00 31.97 74 GLU A N 1
ATOM 539 C CA . GLU A 1 74 ? 9.434 30.827 23.803 1.00 31.97 74 GLU A CA 1
ATOM 540 C C . GLU A 1 74 ? 10.208 32.157 23.720 1.00 31.97 74 GLU A C 1
ATOM 542 O O . GLU A 1 74 ? 10.622 32.678 24.760 1.00 31.97 74 GLU A O 1
ATOM 547 N N . PRO A 1 75 ? 10.337 32.772 22.529 1.00 30.91 75 PRO A N 1
ATOM 548 C CA . PRO A 1 75 ? 10.629 34.194 22.407 1.00 30.91 75 PRO A CA 1
ATOM 549 C C . PRO A 1 75 ? 9.395 35.024 21.976 1.00 30.91 75 PRO A C 1
ATOM 551 O O . PRO A 1 75 ? 8.474 34.502 21.342 1.00 30.91 75 PRO A O 1
ATOM 554 N N . PRO A 1 76 ? 9.369 36.328 22.322 1.00 30.45 76 PRO A N 1
ATOM 555 C CA . PRO A 1 76 ? 8.175 37.169 22.310 1.00 30.45 76 PRO A CA 1
ATOM 556 C C . PRO A 1 76 ? 7.824 37.729 20.925 1.00 30.45 76 PRO A C 1
ATOM 558 O O . PRO A 1 76 ? 8.659 37.852 20.030 1.00 30.45 76 PRO A O 1
ATOM 561 N N . GLY A 1 77 ? 6.545 38.077 20.772 1.00 26.98 77 GLY A N 1
ATOM 562 C CA . GLY A 1 77 ? 5.939 38.459 19.505 1.00 26.98 77 GLY A CA 1
ATOM 563 C C . GLY A 1 77 ? 6.235 39.871 19.006 1.00 26.98 77 GLY A C 1
ATOM 564 O O . GLY A 1 77 ? 6.701 40.748 19.724 1.00 26.98 77 GLY A O 1
ATOM 565 N N . THR A 1 78 ? 5.832 40.101 17.758 1.00 29.27 78 THR A N 1
ATOM 566 C CA . THR A 1 78 ? 5.537 41.428 17.210 1.00 29.27 78 THR A CA 1
ATOM 567 C C . THR A 1 78 ? 4.282 41.345 16.337 1.00 29.27 78 THR A C 1
ATOM 569 O O . THR A 1 78 ? 4.157 40.516 15.438 1.00 29.27 78 THR A O 1
ATOM 572 N N . ARG A 1 79 ? 3.299 42.197 16.654 1.00 29.50 79 ARG A N 1
ATOM 573 C CA . ARG A 1 79 ? 2.083 42.434 15.862 1.00 29.50 79 ARG A CA 1
ATOM 574 C C . ARG A 1 79 ? 2.443 43.219 14.601 1.00 29.50 79 ARG A C 1
ATOM 576 O O . ARG A 1 79 ? 3.095 44.250 14.726 1.00 29.50 79 ARG A O 1
ATOM 583 N N . ARG A 1 80 ? 1.877 42.861 13.443 1.00 29.11 80 ARG A N 1
ATOM 584 C CA . ARG A 1 80 ? 1.527 43.827 12.381 1.00 29.11 80 ARG A CA 1
ATOM 585 C C . ARG A 1 80 ? 0.319 43.344 11.568 1.00 29.11 80 ARG A C 1
ATOM 587 O O . ARG A 1 80 ? 0.146 42.153 11.334 1.00 29.11 80 ARG A O 1
ATOM 594 N N . ARG A 1 81 ? -0.555 44.307 11.259 1.00 27.20 81 ARG A N 1
ATOM 595 C CA . ARG A 1 81 ? -1.888 44.192 10.641 1.00 27.20 81 ARG A CA 1
ATOM 596 C C . ARG A 1 81 ? -1.840 43.696 9.187 1.00 27.20 81 ARG A C 1
ATOM 598 O O . ARG A 1 81 ? -0.875 43.955 8.479 1.00 27.20 81 ARG A O 1
ATOM 605 N N . ALA A 1 82 ? -2.937 43.063 8.767 1.00 27.17 82 ALA A N 1
ATOM 606 C CA . ALA A 1 82 ? -3.280 42.758 7.375 1.00 27.17 82 ALA A CA 1
ATOM 607 C C . ALA A 1 82 ? -3.543 44.029 6.544 1.00 27.17 82 ALA A C 1
ATOM 609 O O . ALA A 1 82 ? -3.896 45.068 7.111 1.00 27.17 82 ALA A O 1
ATOM 610 N N . PRO A 1 83 ? -3.477 43.910 5.207 1.00 29.62 83 PRO A N 1
ATOM 611 C CA . PRO A 1 83 ? -4.635 44.318 4.409 1.00 29.62 83 PRO A CA 1
ATOM 612 C C . PRO A 1 83 ? -5.169 43.239 3.454 1.00 29.62 83 PRO A C 1
ATOM 614 O O . PRO A 1 83 ? -4.499 42.285 3.072 1.00 29.62 83 PRO A O 1
ATOM 617 N N . SER A 1 84 ? -6.435 43.463 3.130 1.00 29.08 84 SER A N 1
ATOM 618 C CA . SER A 1 84 ? -7.377 42.804 2.231 1.00 29.08 84 SER A CA 1
ATOM 619 C C . SER A 1 84 ? -6.882 42.489 0.818 1.00 29.08 84 SER A C 1
ATOM 621 O O . SER A 1 84 ? -6.342 43.373 0.171 1.00 29.08 84 SER A O 1
ATOM 623 N N . GLU A 1 85 ? -7.242 41.307 0.301 1.00 26.61 85 GLU A N 1
ATOM 624 C CA . GLU A 1 85 ? -7.905 41.166 -1.008 1.00 26.61 85 GLU A CA 1
ATOM 625 C C . GLU A 1 85 ? -8.476 39.746 -1.194 1.00 26.61 85 GLU A C 1
ATOM 627 O O . GLU A 1 85 ? -7.777 38.732 -1.201 1.00 26.61 85 GLU A O 1
ATOM 632 N N . LEU A 1 86 ? -9.804 39.681 -1.298 1.00 27.92 86 LEU A N 1
ATOM 633 C CA . LEU A 1 86 ? -10.600 38.484 -1.554 1.00 27.92 86 LEU A CA 1
ATOM 634 C C . LEU A 1 86 ? -10.556 38.149 -3.051 1.00 27.92 86 LEU A C 1
ATOM 636 O O . LEU A 1 86 ? -11.278 38.754 -3.840 1.00 27.92 86 LEU A O 1
ATOM 640 N N . ARG A 1 87 ? -9.793 37.126 -3.449 1.00 27.52 87 ARG A N 1
ATOM 641 C CA . ARG A 1 87 ? -10.013 36.452 -4.740 1.00 27.52 87 ARG A CA 1
ATOM 642 C C . ARG A 1 87 ? -10.996 35.296 -4.565 1.00 27.52 87 ARG A C 1
ATOM 644 O O . ARG A 1 87 ? -10.678 34.264 -3.977 1.00 27.52 87 ARG A O 1
ATOM 651 N N . ARG A 1 88 ? -12.207 35.504 -5.094 1.00 28.08 88 ARG A N 1
ATOM 652 C CA . ARG A 1 88 ? -13.237 34.485 -5.341 1.00 28.08 88 ARG A CA 1
ATOM 653 C C . ARG A 1 88 ? -12.631 33.328 -6.140 1.00 28.08 88 ARG A C 1
ATOM 655 O O . ARG A 1 88 ? -12.178 33.535 -7.261 1.00 28.08 88 ARG A O 1
ATOM 662 N N . VAL A 1 89 ? -12.688 32.116 -5.595 1.00 26.67 89 VAL A N 1
ATOM 663 C CA . VAL A 1 89 ? -12.616 30.887 -6.394 1.00 26.67 89 VAL A CA 1
ATOM 664 C C . VAL A 1 89 ? -14.025 30.315 -6.426 1.00 26.67 89 VAL A C 1
ATOM 666 O O . VAL A 1 89 ? -14.596 29.977 -5.390 1.00 26.67 89 VAL A O 1
ATOM 669 N N . SER A 1 90 ? -14.595 30.304 -7.624 1.00 23.98 90 SER A N 1
ATOM 670 C CA . SER A 1 90 ? -15.918 29.797 -7.959 1.00 23.98 90 SER A CA 1
ATOM 671 C C . SER A 1 90 ? -16.048 28.323 -7.571 1.00 23.98 90 SER A C 1
ATOM 673 O O . SER A 1 90 ? -15.399 27.440 -8.126 1.00 23.98 90 SER A O 1
ATOM 675 N N . SER A 1 91 ? -16.921 28.042 -6.609 1.00 28.47 91 SER A N 1
ATOM 676 C CA . SER A 1 91 ? -17.429 26.699 -6.364 1.00 28.47 91 SER A CA 1
ATOM 677 C C . SER A 1 91 ? -18.470 26.383 -7.435 1.00 28.47 91 SER A C 1
ATOM 679 O O . SER A 1 91 ? -19.620 26.805 -7.318 1.00 28.47 91 SER A O 1
ATOM 681 N N . GLN A 1 92 ? -18.086 25.653 -8.482 1.00 26.02 92 GLN A N 1
ATOM 682 C CA . GLN A 1 92 ? -19.073 24.915 -9.267 1.00 26.02 92 GLN A CA 1
ATOM 683 C C . GLN A 1 92 ? -19.643 23.815 -8.368 1.00 26.02 92 GLN A C 1
ATOM 685 O O . GLN A 1 92 ? -18.985 22.826 -8.043 1.00 26.02 92 GLN A O 1
ATOM 690 N N . VAL A 1 93 ? -20.852 24.080 -7.883 1.00 30.36 93 VAL A N 1
ATOM 691 C CA . VAL A 1 93 ? -21.672 23.172 -7.091 1.00 30.36 93 VAL A CA 1
ATOM 692 C C . VAL A 1 93 ? -22.197 22.104 -8.045 1.00 30.36 93 VAL A C 1
ATOM 694 O O . VAL A 1 93 ? -23.098 22.362 -8.835 1.00 30.36 93 VAL A O 1
ATOM 697 N N . ILE A 1 94 ? -21.604 20.913 -7.993 1.00 34.91 94 ILE A N 1
ATOM 698 C CA . ILE A 1 94 ? -22.212 19.709 -8.564 1.00 34.91 94 ILE A CA 1
ATOM 699 C C . ILE A 1 94 ? -23.394 19.342 -7.656 1.00 34.91 94 ILE A C 1
ATOM 701 O O . ILE A 1 94 ? -23.268 19.388 -6.430 1.00 34.91 94 ILE A O 1
ATOM 705 N N . GLY A 1 95 ? -24.544 19.074 -8.278 1.00 29.62 95 GLY A N 1
ATOM 706 C CA . GLY A 1 95 ? -25.864 18.974 -7.657 1.00 29.62 95 GLY A CA 1
ATOM 707 C C . GLY A 1 95 ? -25.907 18.134 -6.382 1.00 29.62 95 GLY A C 1
ATOM 708 O O . GLY A 1 95 ? -25.471 16.986 -6.346 1.00 29.62 95 GLY A O 1
ATOM 709 N N . ARG A 1 96 ? -26.464 18.736 -5.328 1.00 40.09 96 ARG A N 1
ATOM 710 C CA . ARG A 1 96 ? -26.894 18.059 -4.104 1.00 40.09 96 ARG A CA 1
ATOM 711 C C . ARG A 1 96 ? -28.218 17.357 -4.384 1.00 40.09 96 ARG A C 1
ATOM 713 O O . ARG A 1 96 ? -29.252 18.015 -4.377 1.00 40.09 96 ARG A O 1
ATOM 720 N N . GLN A 1 97 ? -28.182 16.048 -4.585 1.00 29.98 97 GLN A N 1
ATOM 721 C CA . GLN A 1 97 ? -29.340 15.194 -4.339 1.00 29.98 97 GLN A CA 1
ATOM 722 C C . GLN A 1 97 ? -28.891 14.023 -3.449 1.00 29.98 97 GLN A C 1
ATOM 724 O O . GLN A 1 97 ? -27.984 13.273 -3.797 1.00 29.98 97 GLN A O 1
ATOM 729 N N . ASP A 1 98 ? -29.445 14.016 -2.234 1.00 36.59 98 ASP A N 1
ATOM 730 C CA . ASP A 1 98 ? -29.630 12.919 -1.273 1.00 36.59 98 ASP A CA 1
ATOM 731 C C . ASP A 1 98 ? -28.507 11.892 -1.040 1.00 36.59 98 ASP A C 1
ATOM 733 O O . ASP A 1 98 ? -28.582 10.767 -1.520 1.00 36.59 98 ASP A O 1
ATOM 737 N N . ILE A 1 99 ? -27.518 12.203 -0.179 1.00 43.09 99 ILE A N 1
ATOM 738 C CA . ILE A 1 99 ? -26.656 11.165 0.434 1.00 43.09 99 ILE A CA 1
ATOM 739 C C . ILE A 1 99 ? -26.338 11.497 1.914 1.00 43.09 99 ILE A C 1
ATOM 741 O O . ILE A 1 99 ? -25.372 12.218 2.195 1.00 43.09 99 ILE A O 1
ATOM 745 N N . PRO A 1 100 ? -27.089 10.944 2.892 1.00 45.34 100 PRO A N 1
ATOM 746 C CA . PRO A 1 100 ? -26.865 11.145 4.334 1.00 45.34 100 PRO A CA 1
ATOM 747 C C . PRO A 1 100 ? -25.452 10.769 4.825 1.00 45.34 100 PRO A C 1
ATOM 749 O O . PRO A 1 100 ? -24.958 11.310 5.820 1.00 45.34 100 PRO A O 1
ATOM 752 N N . ASP A 1 101 ? -24.766 9.862 4.124 1.00 54.06 101 ASP A N 1
ATOM 753 C CA . ASP A 1 101 ? -23.438 9.381 4.512 1.00 54.06 101 ASP A CA 1
ATOM 754 C C . ASP A 1 101 ? -22.280 10.287 4.078 1.00 54.06 101 ASP A C 1
ATOM 756 O O . ASP A 1 101 ? -21.279 10.369 4.796 1.00 54.06 101 ASP A O 1
ATOM 760 N N . ILE A 1 102 ? -22.416 11.054 2.990 1.00 49.72 102 ILE A N 1
ATOM 761 C CA . ILE A 1 102 ? -21.383 12.019 2.575 1.00 49.72 102 ILE A CA 1
ATOM 762 C C . ILE A 1 102 ? -21.268 13.142 3.596 1.00 49.72 102 ILE A C 1
ATOM 764 O O . ILE A 1 102 ? -20.153 13.490 3.985 1.00 49.72 102 ILE A O 1
ATOM 768 N N . GLU A 1 103 ? -22.390 13.691 4.070 1.00 49.12 103 GLU A N 1
ATOM 769 C CA . GLU A 1 103 ? -22.349 14.740 5.089 1.00 49.12 103 GLU A CA 1
ATOM 770 C C . GLU A 1 103 ? -21.809 14.199 6.411 1.00 49.12 103 GLU A C 1
ATOM 772 O O . GLU A 1 103 ? -21.013 14.887 7.044 1.00 49.12 103 GLU A O 1
ATOM 777 N N . ARG A 1 104 ? -22.102 12.942 6.786 1.00 54.47 104 ARG A N 1
ATOM 778 C CA . ARG A 1 104 ? -21.438 12.289 7.925 1.00 54.47 104 ARG A CA 1
ATOM 779 C C . ARG A 1 104 ? -19.925 12.227 7.692 1.00 54.47 104 ARG A C 1
ATOM 781 O O . ARG A 1 104 ? -19.200 12.828 8.483 1.00 54.47 104 ARG A O 1
ATOM 788 N N . VAL A 1 105 ? -19.432 11.570 6.635 1.00 52.81 105 VAL A N 1
ATOM 789 C CA . VAL A 1 105 ? -17.991 11.410 6.298 1.00 52.81 105 VAL A CA 1
ATOM 790 C C . VAL A 1 105 ? -17.259 12.754 6.188 1.00 52.81 105 VAL A C 1
ATOM 792 O O . VAL A 1 105 ? -16.226 12.951 6.837 1.00 52.81 105 VAL A O 1
ATOM 795 N N . ALA A 1 106 ? -17.825 13.729 5.478 1.00 51.19 106 ALA A N 1
ATOM 796 C CA . ALA A 1 106 ? -17.283 15.082 5.352 1.00 51.19 106 ALA A CA 1
ATOM 797 C C . ALA A 1 106 ? -17.290 15.843 6.693 1.00 51.19 106 ALA A C 1
ATOM 799 O O . ALA A 1 106 ? -16.320 16.535 7.027 1.00 51.19 106 ALA A O 1
ATOM 800 N N . PHE A 1 107 ? -18.329 15.662 7.516 1.00 49.03 107 PHE A N 1
ATOM 801 C CA . PHE A 1 107 ? -18.411 16.198 8.877 1.00 49.03 107 PHE A CA 1
ATOM 802 C C . PHE A 1 107 ? -17.372 15.575 9.817 1.00 49.03 107 PHE A C 1
ATOM 804 O O . PHE A 1 107 ? -16.982 16.199 10.813 1.00 49.03 107 PHE A O 1
ATOM 811 N N . TRP A 1 108 ? -16.895 14.353 9.557 1.00 50.69 108 TRP A N 1
ATOM 812 C CA . TRP A 1 108 ? -15.898 13.717 10.416 1.00 50.69 108 TRP A CA 1
ATOM 813 C C . TRP A 1 108 ? -14.522 14.386 10.322 1.00 50.69 108 TRP A C 1
ATOM 815 O O . TRP A 1 108 ? -13.846 14.498 11.347 1.00 50.69 108 TRP A O 1
ATOM 825 N N . LEU A 1 109 ? -14.122 14.900 9.157 1.00 56.34 109 LEU A N 1
ATOM 826 C CA . LEU A 1 109 ? -12.771 15.426 8.933 1.00 56.34 109 LEU A CA 1
ATOM 827 C C . LEU A 1 109 ? -12.790 16.643 7.992 1.00 56.34 109 LEU A C 1
ATOM 829 O O . LEU A 1 109 ? -12.357 16.559 6.845 1.00 56.34 109 LEU A O 1
ATOM 833 N N . ARG A 1 110 ? -13.289 17.778 8.517 1.00 53.81 110 ARG A N 1
ATOM 834 C CA . ARG A 1 110 ? -13.393 19.088 7.836 1.00 53.81 110 ARG A CA 1
ATOM 835 C C . ARG A 1 110 ? -12.235 19.341 6.850 1.00 53.81 110 ARG A C 1
ATOM 837 O O . ARG A 1 110 ? -11.069 19.302 7.247 1.00 53.81 110 ARG A O 1
ATOM 844 N N . GLY A 1 111 ? -12.574 19.657 5.596 1.00 55.38 111 GLY A N 1
ATOM 845 C CA . GLY A 1 111 ? -11.631 20.113 4.562 1.00 55.38 111 GLY A CA 1
ATOM 846 C C . GLY A 1 111 ? -10.968 19.015 3.720 1.00 55.38 111 GLY A C 1
ATOM 847 O O . GLY A 1 111 ? -9.905 19.254 3.145 1.00 55.38 111 GLY A O 1
ATOM 848 N N . ARG A 1 112 ? -11.541 17.806 3.660 1.00 66.62 112 ARG A N 1
ATOM 849 C CA . ARG A 1 112 ? -10.992 16.677 2.890 1.00 66.62 112 ARG A CA 1
ATOM 850 C C . ARG A 1 112 ? -11.982 16.138 1.873 1.00 66.62 112 ARG A C 1
ATOM 852 O O . ARG A 1 112 ? -13.174 16.075 2.148 1.00 66.62 112 ARG A O 1
ATOM 859 N N . ARG A 1 113 ? -11.450 15.736 0.715 1.00 80.75 113 ARG A N 1
ATOM 860 C CA . ARG A 1 113 ? -12.227 15.145 -0.378 1.00 80.75 113 ARG A CA 1
ATOM 861 C C . ARG A 1 113 ? -12.837 13.834 0.100 1.00 80.75 113 ARG A C 1
ATOM 863 O O . ARG A 1 113 ? -12.153 13.020 0.718 1.00 80.75 113 ARG A O 1
ATOM 870 N N . VAL A 1 114 ? -14.124 13.691 -0.156 1.00 86.88 114 VAL A N 1
ATOM 871 C CA . VAL A 1 114 ? -14.893 12.477 0.079 1.00 86.88 114 VAL A CA 1
ATOM 872 C C . VAL A 1 114 ? -15.249 11.931 -1.293 1.00 86.88 114 VAL A C 1
ATOM 874 O O . VAL A 1 114 ? -15.569 12.702 -2.196 1.00 86.88 114 VAL A O 1
ATOM 877 N N . PHE A 1 115 ? -15.136 10.622 -1.446 1.00 90.62 115 PHE A N 1
ATOM 878 C CA . PHE A 1 115 ? -15.371 9.913 -2.691 1.00 90.62 115 PHE A CA 1
ATOM 879 C C . PHE A 1 115 ? -16.559 8.990 -2.448 1.00 90.62 115 PHE A C 1
ATOM 881 O O . PHE A 1 115 ? -16.404 8.031 -1.699 1.00 90.62 115 PHE A O 1
ATOM 888 N N . PRO A 1 116 ? -17.749 9.279 -2.983 1.00 91.31 116 PRO A N 1
ATOM 889 C CA . PRO A 1 116 ? -18.861 8.341 -2.921 1.00 91.31 116 PRO A CA 1
ATOM 890 C C . PRO A 1 116 ? -18.716 7.224 -3.963 1.00 91.31 116 PRO A C 1
ATOM 892 O O . PRO A 1 116 ? -17.868 7.306 -4.851 1.00 91.31 116 PRO A O 1
ATOM 895 N N . HIS A 1 117 ? -19.562 6.203 -3.838 1.00 94.50 117 HIS A N 1
ATOM 896 C CA . HIS A 1 117 ? -19.771 5.133 -4.818 1.00 94.50 117 HIS A CA 1
ATOM 897 C C . HIS A 1 117 ? -18.553 4.259 -5.171 1.00 94.50 117 HIS A C 1
ATOM 899 O O . HIS A 1 117 ? -18.256 4.003 -6.342 1.00 94.50 117 HIS A O 1
ATOM 905 N N . ASN A 1 118 ? -17.839 3.786 -4.150 1.00 96.25 118 ASN A N 1
ATOM 906 C CA . ASN A 1 118 ? -16.697 2.883 -4.306 1.00 96.25 118 ASN A CA 1
ATOM 907 C C . ASN A 1 118 ? -17.061 1.460 -3.889 1.00 96.25 118 ASN A C 1
ATOM 909 O O . ASN A 1 118 ? -17.978 1.252 -3.094 1.00 96.25 118 ASN A O 1
ATOM 913 N N . SER A 1 119 ? -16.277 0.502 -4.368 1.00 97.19 119 SER A N 1
ATOM 914 C CA . SER A 1 119 ? -16.211 -0.844 -3.803 1.00 97.19 119 SER A CA 1
ATOM 915 C C . SER A 1 119 ? -14.897 -1.016 -3.046 1.00 97.19 119 SER A C 1
ATOM 917 O O . SER A 1 119 ? -13.863 -0.475 -3.454 1.00 97.19 119 SER A O 1
ATOM 919 N N . VAL A 1 120 ? -14.953 -1.736 -1.926 1.00 97.62 120 VAL A N 1
ATOM 920 C CA . VAL A 1 120 ? -13.791 -2.096 -1.112 1.00 97.62 120 VAL A CA 1
ATOM 921 C C . VAL A 1 120 ? -13.874 -3.568 -0.766 1.00 97.62 120 VAL A C 1
ATOM 923 O O . VAL A 1 120 ? -14.842 -4.016 -0.157 1.00 97.62 120 VAL A O 1
ATOM 926 N N . GLU A 1 121 ? -12.816 -4.287 -1.093 1.00 98.12 121 GLU A N 1
ATOM 927 C CA . GLU A 1 121 ? -12.600 -5.670 -0.702 1.00 98.12 121 GLU A CA 1
ATOM 928 C C . GLU A 1 121 ? -11.392 -5.707 0.236 1.00 98.12 121 GLU A C 1
ATOM 930 O O . GLU A 1 121 ? -10.317 -5.214 -0.113 1.00 98.12 121 GLU A O 1
ATOM 935 N N . LEU A 1 122 ? -11.578 -6.240 1.445 1.00 97.88 122 LEU A N 1
ATOM 936 C CA . LEU A 1 122 ? -10.468 -6.476 2.363 1.00 97.88 122 LEU A CA 1
ATOM 937 C C . LEU A 1 122 ? -9.745 -7.752 1.946 1.00 97.88 122 LEU A C 1
ATOM 939 O O . LEU A 1 122 ? -10.380 -8.779 1.734 1.00 97.88 122 LEU A O 1
ATOM 943 N N . LEU A 1 123 ? -8.425 -7.660 1.861 1.00 98.12 123 LEU A N 1
ATO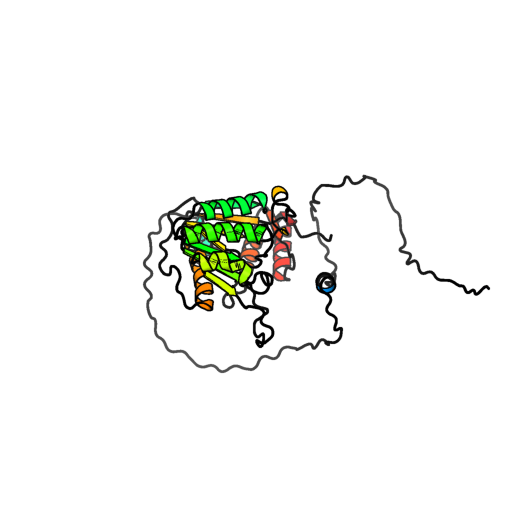M 944 C CA . LEU A 1 123 ? -7.531 -8.757 1.531 1.00 98.12 123 LEU A CA 1
ATOM 945 C C . LEU A 1 123 ? -6.703 -9.052 2.777 1.00 98.12 123 LEU A C 1
ATOM 947 O O . LEU A 1 123 ? -5.980 -8.181 3.269 1.00 98.12 123 LEU A O 1
ATOM 951 N N . ILE A 1 124 ? -6.875 -10.251 3.315 1.00 96.94 124 ILE A N 1
ATOM 952 C CA . ILE A 1 124 ? -6.196 -10.713 4.520 1.00 96.94 124 ILE A CA 1
ATOM 953 C C . ILE A 1 124 ? -4.957 -11.499 4.101 1.00 96.94 124 ILE A C 1
ATOM 955 O O . ILE A 1 124 ? -5.044 -12.421 3.286 1.00 96.94 124 ILE A O 1
ATOM 959 N N . ASP A 1 125 ? -3.821 -11.097 4.662 1.00 96.88 125 ASP A N 1
ATOM 960 C CA . ASP A 1 125 ? -2.514 -11.734 4.520 1.00 96.88 125 ASP A CA 1
ATOM 961 C C . ASP A 1 125 ? -2.008 -11.803 3.063 1.00 96.88 125 ASP A C 1
ATOM 963 O O . ASP A 1 125 ? -2.584 -11.224 2.126 1.00 96.88 125 ASP A O 1
ATOM 967 N N . GLY A 1 126 ? -0.864 -12.460 2.864 1.00 96.38 126 GLY A N 1
ATOM 968 C CA . GLY A 1 126 ? -0.256 -12.640 1.543 1.00 96.38 126 GLY A CA 1
ATOM 969 C C . GLY A 1 126 ? -1.106 -13.492 0.608 1.00 96.38 126 GLY A C 1
ATOM 970 O O . GLY A 1 126 ? -1.111 -13.265 -0.604 1.00 96.38 126 GLY A O 1
ATOM 971 N N . GLU A 1 127 ? -1.850 -14.437 1.181 1.00 96.12 127 GLU A N 1
ATOM 972 C CA . GLU A 1 127 ? -2.682 -15.447 0.528 1.00 96.12 127 GLU A CA 1
ATOM 973 C C . GLU A 1 127 ? -3.743 -14.815 -0.362 1.00 96.12 127 GLU A C 1
ATOM 975 O O . GLU A 1 127 ? -3.960 -15.270 -1.484 1.00 96.12 127 GLU A O 1
ATOM 980 N N . GLN A 1 128 ? -4.378 -13.745 0.111 1.00 97.94 128 GLN A N 1
ATOM 981 C CA . GLN A 1 128 ? -5.371 -13.014 -0.671 1.00 97.94 128 GLN A CA 1
ATOM 982 C C . GLN A 1 128 ? -4.728 -11.843 -1.416 1.00 97.94 128 GLN A C 1
ATOM 984 O O . GLN A 1 128 ? -5.083 -11.557 -2.563 1.00 97.94 128 GLN A O 1
ATOM 989 N N . THR A 1 129 ? -3.757 -11.170 -0.791 1.00 98.31 129 THR A N 1
ATOM 990 C CA . THR A 1 129 ? -3.241 -9.904 -1.316 1.00 98.31 129 THR A CA 1
ATOM 991 C C . THR A 1 129 ? -2.366 -10.084 -2.552 1.00 98.31 129 THR A C 1
ATOM 993 O O . THR A 1 129 ? -2.581 -9.408 -3.562 1.00 98.31 129 THR A O 1
ATOM 996 N N . PHE A 1 130 ? -1.390 -10.994 -2.522 1.00 98.19 130 PHE A N 1
ATOM 997 C CA . PHE A 1 130 ? -0.436 -11.122 -3.625 1.00 98.19 130 PHE A CA 1
ATOM 998 C C . PHE A 1 130 ? -1.063 -11.675 -4.908 1.00 98.19 130 PHE A C 1
ATOM 1000 O O . PHE A 1 130 ? -0.820 -11.079 -5.964 1.00 98.19 130 PHE A O 1
ATOM 1007 N N . PRO A 1 131 ? -1.914 -12.721 -4.876 1.00 98.06 131 PRO A N 1
ATOM 1008 C CA . PRO A 1 131 ? -2.619 -13.165 -6.075 1.00 98.06 131 PRO A CA 1
ATOM 1009 C C . PRO A 1 131 ? -3.530 -12.085 -6.665 1.00 98.06 131 PRO A C 1
ATOM 1011 O O . PRO A 1 131 ? -3.567 -11.926 -7.885 1.00 98.06 131 PRO A O 1
ATOM 1014 N N . ALA A 1 132 ? -4.213 -11.291 -5.831 1.00 98.62 132 ALA A N 1
ATOM 1015 C CA . ALA A 1 132 ? -5.056 -10.197 -6.308 1.00 98.62 132 ALA A CA 1
ATOM 1016 C C . ALA A 1 132 ? -4.234 -9.095 -7.002 1.00 98.62 132 ALA A C 1
ATOM 1018 O O . ALA A 1 132 ? -4.598 -8.646 -8.094 1.00 98.62 132 ALA A O 1
ATOM 1019 N N . MET A 1 133 ? -3.101 -8.693 -6.413 1.00 98.75 133 MET A N 1
ATOM 1020 C CA . MET A 1 133 ? -2.199 -7.697 -7.002 1.00 98.75 133 MET A CA 1
ATOM 1021 C C . MET A 1 133 ? -1.569 -8.194 -8.310 1.00 98.75 133 MET A C 1
ATOM 1023 O O . MET A 1 133 ? -1.638 -7.497 -9.323 1.00 98.75 133 MET A O 1
ATOM 1027 N N . LEU A 1 134 ? -0.994 -9.404 -8.326 1.00 98.81 134 LEU A N 1
ATOM 1028 C CA . LEU A 1 134 ? -0.399 -9.991 -9.535 1.00 98.81 134 LEU A CA 1
ATOM 1029 C C . LEU A 1 134 ? -1.449 -10.236 -10.624 1.00 98.81 134 LEU A C 1
ATOM 1031 O O . LEU A 1 134 ? -1.193 -9.988 -11.803 1.00 98.81 134 LEU A O 1
ATOM 1035 N N . GLY A 1 135 ? -2.653 -10.662 -10.236 1.00 98.75 135 GLY A N 1
ATOM 1036 C CA . GLY A 1 135 ? -3.789 -10.817 -11.136 1.00 98.75 135 GLY A CA 1
ATOM 1037 C C . GLY A 1 135 ? -4.169 -9.499 -11.807 1.00 98.75 135 GLY A C 1
ATOM 1038 O O . GLY A 1 135 ? -4.348 -9.468 -13.025 1.00 98.75 135 GLY A O 1
ATOM 1039 N N . ALA A 1 136 ? -4.224 -8.399 -11.051 1.00 98.81 136 ALA A N 1
ATOM 1040 C CA . ALA A 1 136 ? -4.463 -7.070 -11.607 1.00 98.81 136 ALA A CA 1
ATOM 1041 C C . ALA A 1 136 ? -3.321 -6.620 -12.533 1.00 98.81 136 ALA A C 1
ATOM 1043 O O . ALA A 1 136 ? -3.590 -6.218 -13.662 1.00 98.81 136 ALA A O 1
ATOM 1044 N N . ILE A 1 137 ? -2.060 -6.766 -12.107 1.00 98.88 137 ILE A N 1
ATOM 1045 C CA . ILE A 1 137 ? -0.875 -6.434 -12.917 1.00 98.88 137 ILE A CA 1
ATOM 1046 C C . ILE A 1 137 ? -0.913 -7.182 -14.252 1.00 98.88 137 ILE A C 1
ATOM 1048 O O . ILE A 1 137 ? -0.815 -6.559 -15.303 1.00 98.88 137 ILE A O 1
ATOM 1052 N N . SER A 1 138 ? -1.135 -8.498 -14.244 1.00 98.62 138 SER A N 1
ATOM 1053 C CA . SER A 1 138 ? -1.161 -9.311 -15.471 1.00 98.62 138 SER A CA 1
ATOM 1054 C C . SER A 1 138 ? -2.220 -8.845 -16.486 1.00 98.62 138 SER A C 1
ATOM 1056 O O . SER A 1 138 ? -2.018 -8.941 -17.703 1.00 98.62 138 SER A O 1
ATOM 1058 N N . LYS A 1 139 ? -3.332 -8.288 -15.989 1.00 98.50 139 LYS A N 1
ATOM 1059 C CA . LYS A 1 139 ? -4.465 -7.788 -16.775 1.00 98.50 139 LYS A CA 1
ATOM 1060 C C . LYS A 1 139 ? -4.339 -6.317 -17.172 1.00 98.50 139 LYS A C 1
ATOM 1062 O O . LYS A 1 139 ? -5.189 -5.862 -17.930 1.00 98.50 139 LYS A O 1
ATOM 1067 N N . ALA A 1 140 ? -3.299 -5.611 -16.730 1.00 98.38 140 ALA A N 1
ATOM 1068 C CA . ALA A 1 140 ? -3.079 -4.215 -17.087 1.00 98.38 140 ALA A CA 1
ATOM 1069 C C . ALA A 1 140 ? -3.013 -4.019 -18.611 1.00 98.38 140 ALA A C 1
ATOM 1071 O O . ALA A 1 140 ? -2.538 -4.899 -19.345 1.00 98.38 140 ALA A O 1
ATOM 1072 N N . ARG A 1 141 ? -3.507 -2.874 -19.083 1.00 97.56 141 ARG A N 1
ATOM 1073 C CA . ARG A 1 141 ? -3.556 -2.499 -20.508 1.00 97.56 141 ARG A CA 1
ATOM 1074 C C . ARG A 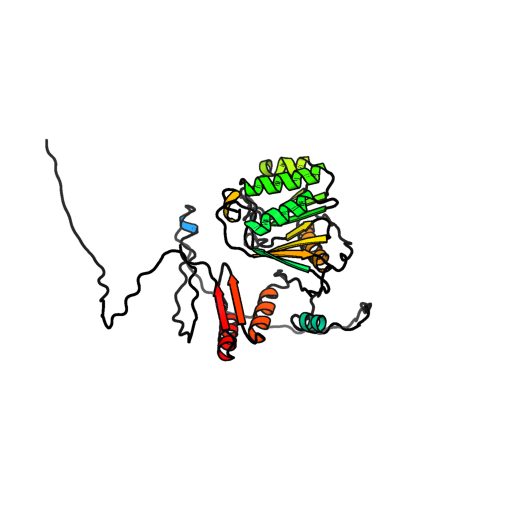1 141 ? -2.989 -1.118 -20.801 1.00 97.56 141 ARG A C 1
ATOM 1076 O O . ARG A 1 141 ? -2.641 -0.844 -21.939 1.00 97.56 141 ARG A O 1
ATOM 1083 N N . LYS A 1 142 ? -2.922 -0.246 -19.802 1.00 95.56 142 LYS A N 1
ATOM 1084 C CA . LYS A 1 142 ? -2.594 1.169 -19.964 1.00 95.56 142 LYS A CA 1
ATOM 1085 C C . LYS A 1 142 ? -1.462 1.576 -19.040 1.00 95.56 142 LYS A C 1
ATOM 1087 O O . LYS A 1 142 ? -0.468 2.145 -19.490 1.00 95.56 142 LYS A O 1
ATOM 1092 N N . SER A 1 143 ? -1.612 1.321 -17.745 1.00 96.81 143 SER A N 1
ATOM 1093 C CA . SER A 1 143 ? -0.689 1.854 -16.754 1.00 96.81 143 SER A CA 1
ATOM 1094 C C . SER A 1 143 ? -0.606 1.040 -15.479 1.00 96.81 143 SER A C 1
ATOM 1096 O O . SER A 1 143 ? -1.573 0.447 -15.014 1.00 96.81 143 SER A O 1
ATOM 1098 N N . ILE A 1 144 ? 0.570 1.084 -14.864 1.00 98.38 144 ILE A N 1
ATOM 1099 C CA . ILE A 1 144 ? 0.801 0.592 -13.515 1.00 98.38 144 ILE A CA 1
ATOM 1100 C C . ILE A 1 144 ? 1.636 1.632 -12.778 1.00 98.38 144 ILE A C 1
ATOM 1102 O O . ILE A 1 144 ? 2.718 2.007 -13.235 1.00 98.38 144 ILE A O 1
ATOM 1106 N N . VAL A 1 145 ? 1.149 2.077 -11.623 1.00 97.31 145 VAL A N 1
ATOM 1107 C CA . VAL A 1 145 ? 1.974 2.778 -10.635 1.00 97.31 145 VAL A CA 1
ATOM 1108 C C . VAL A 1 145 ? 2.063 1.932 -9.382 1.00 97.31 145 VAL A C 1
ATOM 1110 O O . VA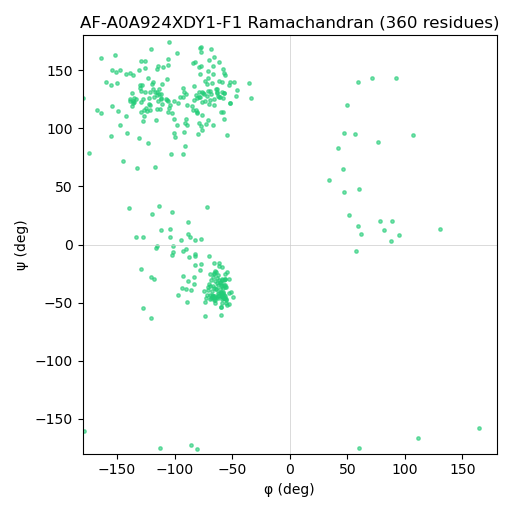L A 1 145 ? 1.044 1.448 -8.890 1.00 97.31 145 VAL A O 1
ATOM 1113 N N . PHE A 1 146 ? 3.274 1.742 -8.877 1.00 98.25 146 PHE A N 1
ATOM 1114 C CA . PHE A 1 146 ? 3.512 0.902 -7.716 1.00 98.25 146 PHE A CA 1
ATOM 1115 C C . PHE A 1 146 ? 4.470 1.583 -6.750 1.00 98.25 146 PHE A C 1
ATOM 1117 O O . PHE A 1 146 ? 5.586 1.948 -7.096 1.00 98.25 146 PHE A O 1
ATOM 1124 N N . GLU A 1 147 ? 4.005 1.761 -5.529 1.00 97.31 147 GLU A N 1
ATOM 1125 C CA . GLU A 1 147 ? 4.711 2.338 -4.411 1.00 97.31 147 GLU A CA 1
ATOM 1126 C C . GLU A 1 147 ? 4.779 1.335 -3.258 1.00 97.31 147 GLU A C 1
ATOM 1128 O O . GLU A 1 147 ? 3.745 0.779 -2.879 1.00 97.31 147 GLU A O 1
ATOM 1133 N N . SER A 1 148 ? 5.968 1.125 -2.686 1.00 96.88 148 SER A N 1
ATOM 1134 C CA . SER A 1 148 ? 6.147 0.288 -1.493 1.00 96.88 148 SER A CA 1
ATOM 1135 C C . SER A 1 148 ? 7.281 0.787 -0.595 1.00 96.88 148 SER A C 1
ATOM 1137 O O . SER A 1 148 ? 8.280 1.326 -1.069 1.00 96.88 148 SER A O 1
ATOM 1139 N N . TYR A 1 149 ? 7.152 0.542 0.712 1.00 95.31 149 TYR A N 1
ATOM 1140 C CA . TYR A 1 149 ? 8.233 0.755 1.674 1.00 95.31 149 TYR A CA 1
ATOM 1141 C C . TYR A 1 149 ? 9.307 -0.332 1.547 1.00 95.31 149 TYR A C 1
ATOM 1143 O O . TYR A 1 149 ? 10.451 -0.052 1.201 1.00 95.31 149 TYR A O 1
ATOM 1151 N N . ILE A 1 150 ? 8.937 -1.591 1.785 1.00 96.31 150 ILE A N 1
ATOM 1152 C CA . ILE A 1 150 ? 9.838 -2.721 1.557 1.00 96.31 150 ILE A CA 1
ATOM 1153 C C . ILE A 1 150 ? 9.476 -3.371 0.225 1.00 96.31 150 ILE A C 1
ATOM 1155 O O . ILE A 1 150 ? 8.335 -3.795 -0.002 1.00 96.31 150 ILE A O 1
ATOM 1159 N N . PHE A 1 151 ? 10.479 -3.441 -0.637 1.00 97.62 151 PHE A N 1
ATOM 1160 C CA . PHE A 1 151 ? 10.536 -4.292 -1.808 1.00 97.62 151 PHE A CA 1
ATOM 1161 C C . PHE A 1 151 ? 11.847 -5.072 -1.709 1.00 97.62 151 PHE A C 1
ATOM 1163 O O . PHE A 1 151 ? 12.928 -4.500 -1.838 1.00 97.62 151 PHE A O 1
ATOM 1170 N N . ALA A 1 152 ? 11.759 -6.357 -1.387 1.00 96.19 152 ALA A N 1
ATOM 1171 C CA . ALA A 1 152 ? 12.918 -7.229 -1.258 1.00 96.19 152 ALA A CA 1
ATOM 1172 C C . ALA A 1 152 ? 13.336 -7.784 -2.626 1.00 96.19 152 ALA A C 1
ATOM 1174 O O . ALA A 1 152 ? 12.522 -7.886 -3.538 1.00 96.19 152 ALA A O 1
ATOM 1175 N N . SER A 1 153 ? 14.601 -8.176 -2.767 1.00 96.31 153 SER A N 1
ATOM 1176 C CA . SER A 1 153 ? 15.135 -8.874 -3.948 1.00 96.31 153 SER A CA 1
ATOM 1177 C C . SER A 1 153 ? 14.994 -10.403 -3.857 1.00 96.31 153 SER A C 1
ATOM 1179 O O . SER A 1 153 ? 15.675 -11.141 -4.565 1.00 96.31 153 SER A O 1
ATOM 1181 N N . ASP A 1 154 ? 14.106 -10.886 -2.985 1.00 95.88 154 ASP A N 1
ATOM 1182 C CA . ASP A 1 154 ? 13.812 -12.307 -2.794 1.00 95.88 154 ASP A CA 1
ATOM 1183 C C . ASP A 1 154 ? 12.852 -12.867 -3.862 1.00 95.88 154 ASP A C 1
ATOM 1185 O O . ASP A 1 154 ? 12.472 -12.184 -4.816 1.00 95.88 154 ASP A O 1
ATOM 1189 N N . SER A 1 155 ? 12.452 -14.135 -3.724 1.00 96.69 155 SER A N 1
ATOM 1190 C CA . SER A 1 155 ? 11.578 -14.805 -4.696 1.00 96.69 155 SER A CA 1
ATOM 1191 C C . SER A 1 155 ? 10.227 -14.103 -4.871 1.00 96.69 155 SER A C 1
ATOM 1193 O O . SER A 1 155 ? 9.692 -14.086 -5.981 1.00 96.69 155 SER A O 1
ATOM 1195 N N . THR A 1 156 ? 9.681 -13.483 -3.823 1.00 97.19 156 THR A N 1
ATOM 1196 C CA . THR A 1 156 ? 8.458 -12.673 -3.917 1.00 97.19 156 THR A CA 1
ATOM 1197 C C . THR A 1 156 ? 8.709 -11.396 -4.708 1.00 97.19 156 THR A C 1
ATOM 1199 O O . THR A 1 156 ? 7.954 -11.087 -5.632 1.00 97.19 156 THR A O 1
ATOM 1202 N N . GLY A 1 157 ? 9.794 -10.684 -4.407 1.00 97.75 157 GLY A N 1
ATOM 1203 C CA . GLY A 1 157 ? 10.207 -9.510 -5.169 1.00 97.75 157 GLY A CA 1
ATOM 1204 C C . GLY A 1 157 ? 10.413 -9.796 -6.652 1.00 97.75 157 GLY A C 1
ATOM 1205 O O . GLY A 1 157 ? 9.897 -9.066 -7.501 1.00 97.75 157 GLY A O 1
ATOM 1206 N N . VAL A 1 158 ? 11.105 -10.892 -6.972 1.00 98.12 158 VAL A N 1
ATOM 1207 C CA . VAL A 1 158 ? 11.335 -11.355 -8.349 1.00 98.12 158 VAL A CA 1
ATOM 1208 C C . VAL A 1 158 ? 10.012 -11.584 -9.081 1.00 98.12 158 VAL A C 1
ATOM 1210 O O . VAL A 1 158 ? 9.842 -11.077 -10.186 1.00 98.12 158 VAL A O 1
ATOM 1213 N N . ARG A 1 159 ? 9.027 -12.247 -8.455 1.00 98.38 159 ARG A N 1
ATOM 1214 C CA . ARG A 1 159 ? 7.695 -12.459 -9.058 1.00 98.38 159 ARG A CA 1
ATOM 1215 C C . ARG A 1 159 ? 7.015 -11.146 -9.438 1.00 98.38 159 ARG A C 1
ATOM 1217 O O . ARG A 1 159 ? 6.476 -11.029 -10.538 1.00 98.38 159 ARG A O 1
ATOM 1224 N N . PHE A 1 160 ? 7.040 -10.156 -8.545 1.00 98.69 160 PHE A N 1
ATOM 1225 C CA . PHE A 1 160 ? 6.454 -8.846 -8.827 1.00 98.69 160 PHE A CA 1
ATOM 1226 C C . PHE A 1 160 ? 7.230 -8.096 -9.910 1.00 98.69 160 PHE A C 1
ATOM 1228 O O . PHE A 1 160 ? 6.612 -7.580 -10.841 1.00 98.69 160 PHE A O 1
ATOM 1235 N N . ARG A 1 161 ? 8.566 -8.068 -9.840 1.00 98.62 161 ARG A N 1
ATOM 1236 C CA . ARG A 1 161 ? 9.411 -7.460 -10.876 1.00 98.62 161 ARG A CA 1
ATOM 1237 C C . ARG A 1 161 ? 9.125 -8.067 -12.246 1.00 98.62 161 ARG A C 1
ATOM 1239 O O . ARG A 1 161 ? 8.946 -7.323 -13.209 1.00 98.62 161 ARG A O 1
ATOM 1246 N N . ASP A 1 162 ? 9.063 -9.388 -12.343 1.00 98.81 162 ASP A N 1
ATOM 1247 C CA . ASP A 1 162 ? 8.871 -10.088 -13.612 1.00 98.81 162 ASP A CA 1
ATOM 1248 C C . ASP A 1 162 ? 7.472 -9.833 -14.179 1.00 98.81 162 ASP A C 1
ATOM 1250 O O . ASP A 1 162 ? 7.333 -9.565 -15.372 1.00 98.81 162 ASP A O 1
ATOM 1254 N N . ALA A 1 163 ? 6.440 -9.805 -13.328 1.00 98.88 163 ALA A N 1
ATOM 1255 C CA . ALA A 1 163 ? 5.085 -9.448 -13.741 1.00 98.88 163 ALA A CA 1
ATOM 1256 C C . ALA A 1 163 ? 5.002 -8.006 -14.273 1.00 98.88 163 ALA A C 1
ATOM 1258 O O . ALA A 1 163 ? 4.404 -7.764 -15.321 1.00 98.88 163 ALA A O 1
ATOM 1259 N N . LEU A 1 164 ? 5.640 -7.051 -13.590 1.00 98.88 164 LEU A N 1
ATOM 1260 C CA . LEU A 1 164 ? 5.730 -5.656 -14.033 1.00 98.88 164 LEU A CA 1
ATOM 1261 C C . LEU A 1 164 ? 6.501 -5.541 -15.354 1.00 98.88 164 LEU A C 1
ATOM 1263 O O . LEU A 1 164 ? 6.035 -4.891 -16.288 1.00 98.88 164 LEU A O 1
ATOM 1267 N N . THR A 1 165 ? 7.637 -6.230 -15.458 1.00 98.88 165 THR A N 1
ATOM 1268 C CA . THR A 1 165 ? 8.478 -6.283 -16.663 1.00 98.88 165 THR A CA 1
ATOM 1269 C C . THR A 1 165 ? 7.694 -6.835 -17.849 1.00 98.88 165 THR A C 1
ATOM 1271 O O . THR A 1 165 ? 7.721 -6.263 -18.936 1.00 98.88 165 THR A O 1
ATOM 1274 N N . ALA A 1 166 ? 6.925 -7.906 -17.647 1.00 98.81 166 ALA A N 1
ATOM 1275 C CA . ALA A 1 166 ? 6.089 -8.501 -18.683 1.00 98.81 166 ALA A CA 1
ATOM 1276 C C . ALA A 1 166 ? 4.971 -7.568 -19.172 1.00 98.81 166 ALA A C 1
ATOM 1278 O O . ALA A 1 166 ? 4.445 -7.770 -20.266 1.00 98.81 166 ALA A O 1
ATOM 1279 N N . ARG A 1 167 ? 4.544 -6.587 -18.367 1.00 98.75 167 ARG A N 1
ATOM 1280 C CA . ARG A 1 167 ? 3.591 -5.549 -18.791 1.00 98.75 167 ARG A CA 1
ATOM 1281 C C . ARG A 1 167 ? 4.283 -4.382 -19.472 1.00 98.75 167 ARG A C 1
ATOM 1283 O O . ARG A 1 167 ? 3.788 -3.949 -20.504 1.00 98.75 167 ARG A O 1
ATOM 1290 N N . ALA A 1 168 ? 5.446 -3.960 -18.984 1.00 98.62 168 ALA A N 1
ATOM 1291 C CA . ALA A 1 168 ? 6.272 -2.968 -19.668 1.00 98.62 168 ALA A CA 1
ATOM 1292 C C . ALA A 1 168 ? 6.633 -3.418 -21.099 1.00 98.62 168 ALA A C 1
ATOM 1294 O O . ALA A 1 168 ? 6.413 -2.673 -22.045 1.00 98.62 168 ALA A O 1
ATOM 1295 N N . LYS A 1 169 ? 7.017 -4.694 -21.284 1.00 98.56 169 LYS A N 1
ATOM 1296 C CA . LYS A 1 169 ? 7.240 -5.313 -22.611 1.00 98.56 169 LYS A CA 1
ATOM 1297 C C . LYS A 1 169 ? 5.999 -5.360 -23.511 1.00 98.56 169 LYS A C 1
ATOM 12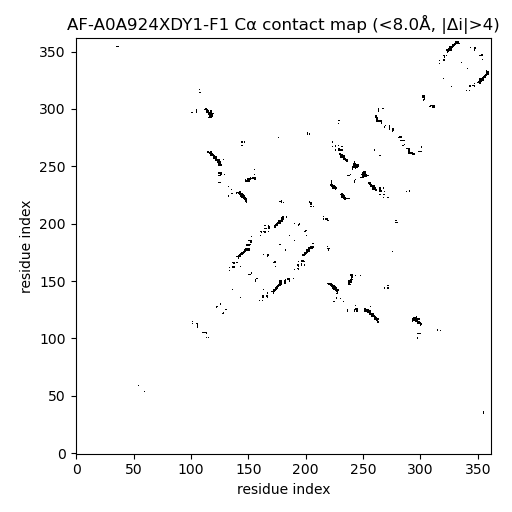99 O O . LYS A 1 169 ? 6.133 -5.587 -24.705 1.00 98.56 169 LYS A O 1
ATOM 1304 N N . ALA A 1 170 ? 4.808 -5.219 -22.937 1.00 98.25 170 ALA A N 1
ATOM 1305 C CA . ALA A 1 170 ? 3.538 -5.168 -23.654 1.00 98.25 170 ALA A CA 1
ATOM 1306 C C . ALA A 1 170 ? 3.020 -3.721 -23.776 1.00 98.25 170 ALA A C 1
ATOM 1308 O O . ALA A 1 170 ? 1.810 -3.505 -23.787 1.00 98.25 170 ALA A O 1
ATOM 1309 N N . ASP A 1 171 ? 3.935 -2.744 -23.783 1.00 97.81 171 ASP A N 1
ATOM 1310 C CA . ASP A 1 171 ? 3.691 -1.300 -23.901 1.00 97.81 171 ASP A CA 1
ATOM 1311 C C . ASP A 1 171 ? 2.809 -0.683 -22.799 1.00 97.81 171 ASP A C 1
ATOM 1313 O O . ASP A 1 171 ? 2.341 0.455 -22.904 1.00 97.81 171 ASP A O 1
ATOM 1317 N N . VAL A 1 172 ? 2.615 -1.389 -21.680 1.00 98.25 172 VAL A N 1
ATOM 1318 C CA . VAL A 1 172 ? 1.967 -0.816 -20.496 1.00 98.25 172 VAL A CA 1
ATOM 1319 C C . VAL A 1 172 ? 2.949 0.128 -19.810 1.00 98.25 172 VAL A C 1
ATOM 1321 O O . VAL A 1 172 ? 4.073 -0.237 -19.475 1.00 98.25 172 VAL A O 1
ATOM 1324 N N . SER A 1 173 ? 2.510 1.348 -19.513 1.00 97.19 173 SER A N 1
ATOM 1325 C CA . SER A 1 173 ? 3.334 2.321 -18.797 1.00 97.19 173 SER A CA 1
ATOM 1326 C C . SER A 1 173 ? 3.527 1.936 -17.329 1.00 97.19 173 SER A C 1
ATOM 1328 O O . SER A 1 173 ? 2.615 2.116 -16.523 1.00 97.19 173 SER A O 1
ATOM 1330 N N . VAL A 1 174 ? 4.726 1.481 -16.956 1.00 98.25 174 VAL A N 1
ATOM 1331 C CA . VAL A 1 174 ? 5.039 1.047 -15.583 1.00 98.25 174 VAL A CA 1
ATOM 1332 C C . VAL A 1 174 ? 5.946 2.044 -14.862 1.00 98.25 174 VAL A C 1
ATOM 1334 O O . VAL A 1 174 ? 7.031 2.369 -15.344 1.00 98.25 174 VAL A O 1
ATOM 1337 N N . ARG A 1 175 ? 5.517 2.513 -13.685 1.00 97.69 175 ARG A N 1
ATOM 1338 C CA . ARG A 1 175 ? 6.310 3.352 -12.771 1.00 97.69 175 ARG A CA 1
ATOM 1339 C C . ARG A 1 175 ? 6.328 2.749 -11.381 1.00 97.69 175 ARG A C 1
ATOM 1341 O O . ARG A 1 175 ? 5.279 2.518 -10.785 1.00 97.69 175 ARG A O 1
ATOM 1348 N N . VAL A 1 176 ? 7.523 2.537 -10.860 1.00 97.75 176 VAL A N 1
ATOM 1349 C CA . VAL A 1 176 ? 7.754 1.956 -9.546 1.00 97.75 176 VAL A CA 1
ATOM 1350 C C . VAL A 1 176 ? 8.503 2.971 -8.693 1.00 97.75 176 VAL A C 1
ATOM 1352 O O . VAL A 1 176 ? 9.459 3.589 -9.147 1.00 97.75 176 VAL A O 1
ATOM 1355 N N . MET A 1 177 ? 8.066 3.160 -7.456 1.00 95.94 177 MET A N 1
ATOM 1356 C CA . MET A 1 177 ? 8.718 4.006 -6.465 1.00 95.94 177 MET A CA 1
ATOM 1357 C C . MET A 1 177 ? 8.890 3.201 -5.183 1.00 95.94 177 MET A C 1
ATOM 1359 O O . MET A 1 177 ? 7.911 2.712 -4.624 1.00 95.94 177 MET A O 1
ATOM 1363 N N . ILE A 1 178 ? 10.119 3.066 -4.703 1.00 95.88 178 ILE A N 1
ATOM 1364 C CA . ILE A 1 178 ? 10.405 2.298 -3.489 1.00 95.88 178 ILE A CA 1
ATOM 1365 C C . ILE A 1 178 ? 11.181 3.121 -2.480 1.00 95.88 178 ILE A C 1
ATOM 1367 O O . ILE A 1 178 ? 11.924 4.041 -2.823 1.00 95.88 178 ILE A O 1
ATOM 1371 N N . ASP A 1 179 ? 11.009 2.800 -1.208 1.00 93.94 179 ASP A N 1
ATOM 1372 C CA . ASP A 1 179 ? 11.768 3.430 -0.144 1.00 93.94 179 ASP A CA 1
ATOM 1373 C C . ASP A 1 179 ? 13.202 2.874 -0.103 1.00 93.94 179 ASP A C 1
ATOM 1375 O O . ASP A 1 179 ? 13.423 1.677 0.059 1.00 93.94 179 ASP A O 1
ATOM 1379 N N . GLY A 1 180 ? 14.201 3.750 -0.229 1.00 88.56 180 GLY A N 1
ATOM 1380 C CA . GLY A 1 180 ? 15.609 3.349 -0.266 1.00 88.56 180 GLY A CA 1
ATOM 1381 C C . GLY A 1 180 ? 16.186 2.731 1.012 1.00 88.56 180 GLY A C 1
ATOM 1382 O O . GLY A 1 180 ? 17.243 2.120 0.929 1.00 88.56 180 GLY A O 1
ATOM 1383 N N . MET A 1 181 ? 15.536 2.859 2.174 1.00 86.12 181 MET A N 1
ATOM 1384 C CA . MET A 1 181 ? 15.943 2.151 3.394 1.00 86.12 181 MET A CA 1
ATOM 1385 C C . MET A 1 181 ? 15.254 0.791 3.471 1.00 86.12 181 MET A C 1
ATOM 1387 O O . MET A 1 181 ? 15.924 -0.216 3.672 1.00 86.12 181 MET A O 1
ATOM 1391 N N . GLY A 1 182 ? 13.933 0.753 3.272 1.00 84.75 182 GLY A N 1
ATOM 1392 C CA . GLY A 1 182 ? 13.169 -0.497 3.282 1.00 84.75 182 GLY A CA 1
ATOM 1393 C C . GLY A 1 182 ? 13.539 -1.449 2.139 1.00 84.75 182 GLY A C 1
ATOM 1394 O O . GLY A 1 182 ? 13.355 -2.655 2.264 1.00 84.75 182 GLY A O 1
ATOM 1395 N N . SER A 1 183 ? 14.097 -0.924 1.045 1.00 90.56 183 SER A N 1
ATOM 1396 C CA . SER A 1 183 ? 14.437 -1.680 -0.169 1.00 90.56 183 SER A CA 1
ATOM 1397 C C . SER A 1 183 ? 15.933 -1.631 -0.509 1.00 90.56 183 SER A C 1
ATOM 1399 O O . SER A 1 183 ? 16.310 -1.764 -1.674 1.00 90.56 183 SER A O 1
ATOM 1401 N N . ALA A 1 184 ? 16.794 -1.441 0.498 1.00 83.56 184 ALA A N 1
ATOM 1402 C CA . ALA A 1 184 ? 18.243 -1.264 0.334 1.00 83.56 184 ALA A CA 1
ATOM 1403 C C . ALA A 1 184 ? 18.961 -2.441 -0.363 1.00 83.56 184 ALA A C 1
ATOM 1405 O O . ALA A 1 184 ? 20.058 -2.262 -0.880 1.00 83.56 184 ALA A O 1
ATOM 1406 N N . TYR A 1 185 ? 18.340 -3.625 -0.396 1.00 84.25 185 TYR A N 1
ATOM 1407 C CA . TYR A 1 185 ? 18.871 -4.829 -1.050 1.00 84.25 185 TYR A CA 1
ATOM 1408 C C . TYR A 1 185 ? 18.377 -5.033 -2.491 1.00 84.25 185 TYR A C 1
ATOM 1410 O O . TYR A 1 185 ? 18.687 -6.052 -3.107 1.00 84.25 185 TYR A O 1
ATOM 1418 N N . THR A 1 186 ? 17.602 -4.093 -3.038 1.00 87.00 186 THR A N 1
ATOM 1419 C CA . THR A 1 186 ? 17.319 -4.039 -4.478 1.00 87.00 186 THR A CA 1
ATOM 1420 C C . THR A 1 186 ? 18.279 -3.048 -5.112 1.00 87.00 186 THR A C 1
ATOM 1422 O O . THR A 1 186 ? 18.313 -1.882 -4.715 1.00 87.00 186 THR A O 1
ATOM 1425 N N . ASP A 1 187 ? 19.066 -3.498 -6.080 1.00 86.88 187 ASP A N 1
ATOM 1426 C CA . ASP A 1 187 ? 20.026 -2.663 -6.796 1.00 86.88 187 ASP A CA 1
ATOM 1427 C C . ASP A 1 187 ? 19.617 -2.470 -8.265 1.00 86.88 187 ASP A C 1
ATOM 1429 O O . ASP A 1 187 ? 18.544 -2.892 -8.711 1.00 86.88 187 ASP A O 1
ATOM 1433 N N . SER A 1 188 ? 20.476 -1.804 -9.036 1.00 89.00 188 SER A N 1
ATOM 1434 C CA . SER A 1 188 ? 20.248 -1.603 -10.467 1.00 89.00 188 SER A CA 1
ATOM 1435 C C . SER A 1 188 ? 20.170 -2.920 -11.241 1.00 89.00 188 SER A C 1
ATOM 1437 O O . SER A 1 188 ? 19.432 -2.980 -12.220 1.00 89.00 188 SER A O 1
ATOM 1439 N N . THR A 1 189 ? 20.872 -3.975 -10.811 1.00 94.00 189 THR A N 1
ATOM 1440 C CA . THR A 1 189 ? 20.838 -5.285 -11.481 1.00 94.00 189 THR A CA 1
ATOM 1441 C C . THR A 1 189 ? 19.499 -5.975 -11.269 1.00 94.00 189 THR A C 1
ATOM 1443 O O . THR A 1 189 ? 18.932 -6.531 -12.211 1.00 94.00 189 THR A O 1
ATOM 1446 N N . PHE A 1 190 ? 18.932 -5.857 -10.065 1.00 96.94 190 PHE A N 1
ATOM 1447 C CA . PHE A 1 190 ? 17.604 -6.368 -9.770 1.00 96.94 190 PHE A CA 1
ATOM 1448 C C . PHE A 1 190 ? 16.559 -5.732 -10.688 1.00 96.94 190 PHE A C 1
ATOM 1450 O O . PHE A 1 190 ? 15.734 -6.460 -11.233 1.00 96.94 190 PHE A O 1
ATOM 1457 N N . TRP A 1 191 ? 16.609 -4.412 -10.899 1.00 97.88 191 TRP A N 1
ATOM 1458 C CA . TRP A 1 191 ? 15.627 -3.673 -11.703 1.00 97.88 191 TRP A CA 1
ATOM 1459 C C . TRP A 1 191 ? 15.929 -3.596 -13.202 1.00 97.88 191 TRP A C 1
ATOM 1461 O O . TRP A 1 191 ? 15.039 -3.195 -13.957 1.00 97.88 191 TRP A O 1
ATOM 1471 N N . ALA A 1 192 ? 17.124 -3.994 -13.649 1.00 98.12 192 ALA A N 1
ATOM 1472 C CA . ALA A 1 192 ? 17.535 -3.910 -15.051 1.00 98.12 192 ALA A CA 1
ATOM 1473 C C . ALA A 1 192 ? 16.493 -4.488 -16.029 1.00 98.12 192 ALA A C 1
ATOM 1475 O O . ALA A 1 192 ? 16.117 -3.761 -16.948 1.00 98.12 192 ALA A O 1
ATOM 1476 N N . PRO A 1 193 ? 15.889 -5.677 -15.792 1.00 98.56 193 PRO A N 1
ATOM 1477 C CA . PRO A 1 193 ? 14.881 -6.219 -16.705 1.00 98.56 193 PRO A CA 1
ATOM 1478 C C . PRO A 1 193 ? 13.669 -5.299 -16.908 1.00 98.56 193 PRO A C 1
ATOM 1480 O O . PRO A 1 193 ? 13.140 -5.203 -18.014 1.00 98.56 193 PRO A O 1
ATOM 1483 N N . LEU A 1 194 ? 13.226 -4.613 -15.848 1.00 98.56 194 LEU A N 1
ATOM 1484 C CA . LEU A 1 194 ? 12.094 -3.689 -15.916 1.00 98.56 194 LEU A CA 1
ATOM 1485 C C . LEU A 1 194 ? 12.469 -2.417 -16.682 1.00 98.56 194 LEU A C 1
ATOM 1487 O O . LEU A 1 194 ? 11.677 -1.942 -17.494 1.00 98.56 194 LEU A O 1
ATOM 1491 N N . VAL A 1 195 ? 13.654 -1.868 -16.410 1.00 98.38 195 VAL A N 1
ATOM 1492 C CA . VAL A 1 195 ? 14.143 -0.636 -17.046 1.00 98.38 195 VAL A CA 1
ATOM 1493 C C . VAL A 1 195 ? 14.386 -0.853 -18.537 1.00 98.38 195 VAL A C 1
ATOM 1495 O O . VAL A 1 195 ? 13.946 -0.047 -19.353 1.00 98.38 195 VAL A O 1
ATOM 1498 N N . GLU A 1 196 ? 15.007 -1.972 -18.905 1.00 98.44 196 GLU A N 1
ATOM 1499 C CA . GLU A 1 196 ? 15.221 -2.382 -20.298 1.00 98.44 196 GLU A CA 1
ATOM 1500 C C . GLU A 1 196 ? 13.901 -2.579 -21.054 1.00 98.44 196 GLU A C 1
ATOM 1502 O O . GLU A 1 196 ? 13.812 -2.279 -22.240 1.00 98.44 196 GLU A O 1
ATOM 1507 N N . ALA A 1 197 ? 12.848 -3.022 -20.361 1.00 98.50 197 ALA A N 1
ATOM 1508 C CA . ALA A 1 197 ? 11.500 -3.132 -20.910 1.00 98.50 197 ALA A CA 1
ATOM 1509 C C . ALA A 1 197 ? 10.748 -1.787 -21.017 1.00 98.50 197 ALA A C 1
ATOM 1511 O O . ALA A 1 197 ? 9.566 -1.783 -21.351 1.00 98.50 197 ALA A O 1
ATOM 1512 N N . GLY A 1 198 ? 11.388 -0.654 -20.704 1.00 97.62 198 GLY A N 1
ATOM 1513 C CA . GLY A 1 198 ? 10.789 0.685 -20.757 1.00 97.62 198 GLY A CA 1
ATOM 1514 C C . GLY A 1 198 ? 10.070 1.121 -19.473 1.00 97.62 198 GLY A C 1
ATOM 1515 O O . GLY A 1 198 ? 9.497 2.215 -19.421 1.00 97.62 198 GLY A O 1
ATOM 1516 N N . GLY A 1 199 ? 10.102 0.299 -18.422 1.00 97.75 199 GLY A N 1
ATOM 1517 C CA . GLY A 1 199 ? 9.617 0.671 -17.097 1.00 97.75 199 GLY A CA 1
ATOM 1518 C C . GLY A 1 199 ? 10.520 1.705 -16.418 1.00 97.75 199 GLY A C 1
ATOM 1519 O O . GLY A 1 199 ? 11.691 1.866 -16.755 1.00 97.75 199 GLY A O 1
ATOM 1520 N N . ARG A 1 200 ? 9.977 2.424 -15.431 1.00 97.00 200 ARG A N 1
ATOM 1521 C CA . ARG A 1 200 ? 10.725 3.414 -14.637 1.00 97.00 200 ARG A CA 1
ATOM 1522 C C . ARG A 1 200 ? 10.717 3.043 -13.164 1.00 97.00 200 ARG A C 1
ATOM 1524 O O . ARG A 1 200 ? 9.669 2.668 -12.642 1.00 97.00 200 ARG A O 1
ATOM 1531 N N . ILE A 1 201 ? 11.857 3.197 -12.500 1.00 96.25 201 ILE A N 1
ATOM 1532 C CA . ILE A 1 201 ? 12.042 2.936 -11.069 1.00 96.25 201 ILE A CA 1
ATOM 1533 C C . ILE A 1 201 ? 12.720 4.134 -10.411 1.00 96.25 201 ILE A C 1
ATOM 1535 O O . ILE A 1 201 ? 13.671 4.681 -10.958 1.00 96.25 201 ILE A O 1
ATOM 1539 N N . GLU A 1 202 ? 12.247 4.514 -9.227 1.00 94.81 202 GLU A N 1
ATOM 1540 C CA . GLU A 1 202 ? 12.849 5.569 -8.416 1.00 94.81 202 GLU A CA 1
ATOM 1541 C C . GLU A 1 202 ? 12.932 5.184 -6.944 1.00 94.81 202 GLU A C 1
ATOM 1543 O O . GLU A 1 202 ? 12.033 4.543 -6.393 1.00 94.81 202 GLU A O 1
ATOM 1548 N N . TYR A 1 203 ? 13.995 5.649 -6.291 1.00 92.06 203 TYR A N 1
ATOM 1549 C CA . TYR A 1 203 ? 14.226 5.432 -4.869 1.00 92.06 203 TYR A CA 1
ATOM 1550 C C . TYR A 1 203 ? 13.907 6.702 -4.082 1.00 92.06 203 TYR A C 1
ATOM 1552 O O . TYR A 1 203 ? 14.545 7.744 -4.247 1.00 92.06 203 TYR A O 1
ATOM 1560 N N . TYR A 1 204 ? 12.956 6.614 -3.158 1.00 88.44 204 TYR A N 1
ATOM 1561 C CA . TYR A 1 204 ? 12.719 7.673 -2.190 1.00 88.44 204 TYR A CA 1
ATOM 1562 C C . TYR A 1 204 ? 13.831 7.678 -1.135 1.00 88.44 204 TYR A C 1
ATOM 1564 O O . TYR A 1 204 ? 14.054 6.672 -0.458 1.00 88.44 204 TYR A O 1
ATOM 1572 N N . GLN A 1 205 ? 14.509 8.821 -0.969 1.00 83.88 205 GLN A N 1
ATOM 1573 C CA . GLN A 1 205 ? 15.577 9.031 0.026 1.00 83.88 205 GLN A CA 1
ATOM 1574 C C . GLN A 1 205 ? 16.591 7.862 0.059 1.00 83.88 205 GLN A C 1
ATOM 1576 O O . GLN A 1 205 ? 16.645 7.135 1.058 1.00 83.88 205 GLN A O 1
ATOM 1581 N N . PRO A 1 206 ? 17.362 7.622 -1.020 1.00 76.06 206 PRO A N 1
ATOM 1582 C CA . PRO A 1 206 ? 18.328 6.525 -1.060 1.00 76.06 206 PRO A CA 1
ATOM 1583 C C . PRO A 1 206 ? 19.403 6.697 0.020 1.00 76.06 206 PRO A C 1
ATOM 1585 O O . PRO A 1 206 ? 19.869 7.811 0.282 1.00 76.06 206 PRO A O 1
ATOM 1588 N N . VAL A 1 207 ? 19.804 5.591 0.650 1.00 69.31 207 VAL A N 1
ATOM 1589 C CA . VAL A 1 207 ? 20.857 5.587 1.672 1.00 69.31 207 VAL A CA 1
ATOM 1590 C C . VAL A 1 207 ? 22.214 5.622 0.964 1.00 69.31 207 VAL A C 1
ATOM 1592 O O . VAL A 1 207 ? 22.721 4.597 0.526 1.00 69.31 207 VAL A O 1
ATOM 1595 N N . LEU A 1 208 ? 22.785 6.819 0.798 1.00 67.81 208 LEU A N 1
ATOM 1596 C CA . LEU A 1 208 ? 24.076 7.021 0.129 1.00 67.81 208 LEU A CA 1
ATOM 1597 C C . LEU A 1 208 ? 25.175 7.353 1.157 1.00 67.81 208 LEU A C 1
ATOM 1599 O O . LEU A 1 208 ? 25.020 8.348 1.872 1.00 67.81 208 LEU A O 1
ATOM 1603 N N . PRO A 1 209 ? 26.295 6.596 1.209 1.00 60.12 209 PRO A N 1
ATOM 1604 C CA . PRO A 1 209 ? 27.362 6.782 2.203 1.00 60.12 209 PRO A CA 1
ATOM 1605 C C . PRO A 1 209 ? 27.968 8.194 2.234 1.00 60.12 209 PRO A C 1
ATOM 1607 O O . PRO A 1 209 ? 28.402 8.665 3.279 1.00 60.12 209 PRO A O 1
ATOM 1610 N N . TRP A 1 210 ? 27.975 8.889 1.095 1.00 60.75 210 TRP A N 1
ATOM 1611 C CA . TRP A 1 210 ? 28.616 10.198 0.914 1.00 60.75 210 TRP A CA 1
ATOM 1612 C C . TRP A 1 210 ? 27.652 11.393 0.953 1.00 60.75 210 TRP A C 1
ATOM 1614 O O . TRP A 1 210 ? 28.086 12.538 0.815 1.00 60.75 210 TRP A O 1
ATOM 1624 N N . ARG A 1 211 ? 26.338 11.182 1.122 1.00 57.56 211 ARG A N 1
ATOM 1625 C CA . ARG A 1 211 ? 25.381 12.295 1.238 1.00 57.56 211 ARG A CA 1
ATOM 1626 C C . ARG A 1 211 ? 25.160 12.659 2.699 1.00 57.56 211 ARG A C 1
ATOM 1628 O O . ARG A 1 211 ? 24.765 11.826 3.505 1.00 57.56 211 ARG A O 1
ATOM 1635 N N . ARG A 1 212 ? 25.341 13.944 3.028 1.00 53.59 212 ARG A N 1
ATOM 1636 C CA . ARG A 1 212 ? 24.992 14.517 4.337 1.00 53.59 212 ARG A CA 1
ATOM 1637 C C . ARG A 1 212 ? 23.498 14.265 4.584 1.00 53.59 212 ARG A C 1
ATOM 1639 O O . ARG A 1 212 ? 22.652 14.857 3.923 1.00 53.59 212 ARG A O 1
ATOM 1646 N N . GLN A 1 213 ? 23.195 13.353 5.503 1.00 58.12 213 GLN A N 1
ATOM 1647 C CA . GLN A 1 213 ? 21.916 12.642 5.638 1.00 58.12 213 GLN A CA 1
ATOM 1648 C C . GLN A 1 213 ? 20.735 13.500 6.155 1.00 58.12 213 GLN A C 1
ATOM 1650 O O . GLN A 1 213 ? 19.865 13.008 6.860 1.00 58.12 213 GLN A O 1
ATOM 1655 N N . TRP A 1 214 ? 20.649 14.799 5.872 1.00 55.72 214 TRP A N 1
ATOM 1656 C CA . TRP A 1 214 ? 19.528 15.607 6.370 1.00 55.72 214 TRP A CA 1
ATOM 1657 C C . TRP A 1 214 ? 18.181 15.067 5.863 1.00 55.72 214 TRP A C 1
ATOM 1659 O O . TRP A 1 214 ? 17.892 15.118 4.673 1.00 55.72 214 TRP A O 1
ATOM 1669 N N . GLY A 1 215 ? 17.342 14.572 6.780 1.00 61.22 215 GLY A N 1
ATOM 1670 C CA . GLY A 1 215 ? 16.026 14.017 6.459 1.00 61.22 215 GLY A CA 1
ATOM 1671 C C . GLY A 1 215 ? 15.965 12.499 6.265 1.00 61.22 215 GLY A C 1
ATOM 1672 O O . GLY A 1 215 ? 14.888 12.026 5.917 1.00 61.22 215 GLY A O 1
ATOM 1673 N N . TRP A 1 216 ? 17.034 11.737 6.543 1.00 66.31 216 TRP A N 1
ATOM 1674 C CA . TRP A 1 216 ? 17.056 10.265 6.410 1.00 66.31 216 TRP A CA 1
ATOM 1675 C C . TRP A 1 216 ? 15.964 9.540 7.215 1.00 66.31 216 TRP A C 1
ATOM 1677 O O . TRP A 1 216 ? 15.467 8.497 6.797 1.00 66.31 216 TRP A O 1
ATOM 1687 N N . TRP A 1 217 ? 15.544 10.130 8.3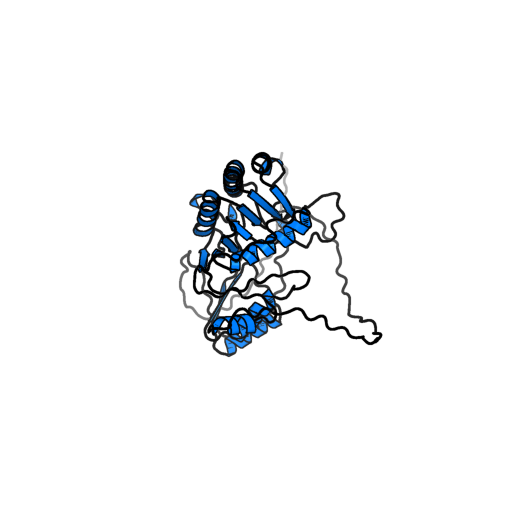38 1.00 72.00 217 TRP A N 1
ATOM 1688 C CA . TRP A 1 217 ? 14.447 9.651 9.185 1.00 72.00 217 TRP A CA 1
ATOM 1689 C C . TRP A 1 217 ? 13.059 9.797 8.541 1.00 72.00 217 TRP A C 1
ATOM 1691 O O . TRP A 1 217 ? 12.060 9.330 9.087 1.00 72.00 217 TRP A O 1
ATOM 1701 N N . ARG A 1 218 ? 12.951 10.500 7.408 1.00 79.25 218 ARG A N 1
ATOM 1702 C CA . ARG A 1 218 ? 11.712 10.610 6.636 1.00 79.25 218 ARG A CA 1
ATOM 1703 C C . ARG A 1 218 ? 11.702 9.484 5.619 1.00 79.25 218 ARG A C 1
ATOM 1705 O O . ARG A 1 218 ? 12.411 9.551 4.623 1.00 79.25 218 ARG A O 1
ATOM 1712 N N . ARG A 1 219 ? 10.891 8.469 5.888 1.00 86.62 219 ARG A N 1
ATOM 1713 C CA . ARG A 1 219 ? 10.685 7.323 5.002 1.00 86.62 219 ARG A CA 1
ATOM 1714 C C . ARG A 1 219 ? 9.292 7.352 4.396 1.00 86.62 219 ARG A C 1
ATOM 1716 O O . ARG A 1 219 ? 8.360 7.892 5.004 1.00 86.62 219 ARG A O 1
ATOM 1723 N N . ASP A 1 220 ? 9.156 6.758 3.220 1.00 87.00 220 ASP A N 1
ATOM 1724 C CA . ASP A 1 220 ? 7.860 6.574 2.584 1.00 87.00 220 ASP A CA 1
ATOM 1725 C C . ASP A 1 220 ? 7.271 5.216 2.972 1.00 87.00 220 ASP A C 1
ATOM 1727 O O . ASP A 1 220 ? 7.612 4.184 2.410 1.00 87.00 220 ASP A O 1
ATOM 1731 N N . HIS A 1 221 ? 6.402 5.206 3.986 1.00 91.50 221 HIS A N 1
ATOM 1732 C CA . HIS A 1 221 ? 5.786 3.975 4.501 1.00 91.50 221 HIS A CA 1
ATOM 1733 C C . HIS A 1 221 ? 4.503 3.556 3.766 1.00 91.50 221 HIS A C 1
ATOM 1735 O O . HIS A 1 221 ? 3.790 2.653 4.222 1.00 91.50 221 HIS A O 1
ATOM 1741 N N . ARG A 1 222 ? 4.152 4.241 2.675 1.00 92.69 222 ARG A N 1
ATOM 1742 C CA . ARG A 1 222 ? 2.928 3.960 1.924 1.00 92.69 222 ARG A CA 1
ATOM 1743 C C . ARG A 1 222 ? 3.120 2.721 1.052 1.00 92.69 222 ARG A C 1
ATOM 1745 O O . ARG A 1 222 ? 4.203 2.473 0.536 1.00 92.69 222 ARG A O 1
ATOM 1752 N N . LYS A 1 223 ? 2.037 1.964 0.884 1.00 96.56 223 LYS A N 1
ATOM 1753 C CA . LYS A 1 223 ? 1.913 0.937 -0.150 1.00 96.56 223 LYS A CA 1
ATOM 1754 C C . LYS A 1 223 ? 0.717 1.276 -1.005 1.00 96.56 223 LYS A C 1
ATOM 1756 O O . LYS A 1 223 ? -0.398 1.355 -0.487 1.00 96.56 223 LYS A O 1
ATOM 1761 N N . ILE A 1 224 ? 0.976 1.569 -2.269 1.00 97.62 224 ILE A N 1
ATOM 1762 C CA . ILE A 1 224 ? -0.046 1.936 -3.241 1.00 97.62 224 ILE A CA 1
ATOM 1763 C C . ILE A 1 224 ? 0.282 1.199 -4.528 1.00 97.62 224 ILE A C 1
ATOM 1765 O O . ILE A 1 224 ? 1.320 1.450 -5.125 1.00 97.62 224 ILE A O 1
ATOM 1769 N N . LEU A 1 225 ? -0.616 0.345 -4.996 1.00 98.62 225 LEU A N 1
ATOM 1770 C CA . LEU A 1 225 ? -0.599 -0.138 -6.374 1.00 98.62 225 LEU A CA 1
ATOM 1771 C C . LEU A 1 225 ? -1.850 0.401 -7.058 1.00 98.62 225 LEU A C 1
ATOM 1773 O O . LEU A 1 225 ? -2.946 0.250 -6.528 1.00 98.62 225 LEU A O 1
ATOM 1777 N N . VAL A 1 226 ? -1.708 1.027 -8.221 1.00 98.12 226 VAL A N 1
ATOM 1778 C CA . VAL A 1 226 ? -2.847 1.361 -9.080 1.00 98.12 226 VAL A CA 1
ATOM 1779 C C . VAL A 1 226 ? -2.604 0.796 -10.468 1.00 98.12 226 VAL A C 1
ATOM 1781 O O . VAL A 1 226 ? -1.537 0.999 -11.046 1.00 98.12 226 VAL A O 1
ATOM 1784 N N . VAL A 1 227 ? -3.613 0.104 -10.990 1.00 98.25 227 VAL A N 1
ATOM 1785 C CA . VAL A 1 227 ? -3.624 -0.499 -12.322 1.00 98.25 227 VAL A CA 1
ATOM 1786 C C . VAL A 1 227 ? -4.689 0.181 -13.173 1.00 98.25 227 VAL A C 1
ATOM 1788 O O . VAL A 1 227 ? -5.840 0.324 -12.752 1.00 98.25 227 VAL A O 1
ATOM 1791 N N . ASP A 1 228 ? -4.273 0.613 -14.361 1.00 95.81 228 ASP A N 1
ATOM 1792 C CA . ASP A 1 228 ? -5.073 1.249 -15.409 1.00 95.81 228 ASP A CA 1
ATOM 1793 C C . ASP A 1 228 ? -5.906 2.442 -14.930 1.00 95.81 228 ASP A C 1
ATOM 1795 O O . ASP A 1 228 ? -6.928 2.773 -15.523 1.00 95.81 228 ASP A O 1
ATOM 1799 N N . ASP A 1 229 ? -5.469 3.095 -13.849 1.00 93.69 229 ASP A N 1
ATOM 1800 C CA . ASP A 1 229 ? -6.181 4.187 -13.182 1.00 93.69 229 ASP A CA 1
ATOM 1801 C C . ASP A 1 229 ? -7.564 3.801 -12.604 1.00 93.69 229 ASP A C 1
ATOM 1803 O O . ASP A 1 229 ? -8.299 4.680 -12.152 1.00 93.69 229 ASP A O 1
ATOM 1807 N N . VAL A 1 230 ? -7.918 2.508 -12.581 1.00 95.31 230 VAL A N 1
ATOM 1808 C CA . VAL A 1 230 ? -9.269 2.011 -12.237 1.00 95.31 230 VAL A CA 1
ATOM 1809 C C . VAL A 1 230 ? -9.308 1.070 -11.035 1.00 95.31 230 VAL A C 1
ATOM 1811 O O . VAL A 1 230 ? -10.317 1.038 -10.330 1.00 95.31 230 VAL A O 1
ATOM 1814 N N . ILE A 1 231 ? -8.226 0.334 -10.766 1.00 97.50 231 ILE A N 1
ATOM 1815 C CA . ILE A 1 231 ? -8.110 -0.572 -9.613 1.00 97.50 231 ILE A CA 1
ATOM 1816 C C . ILE A 1 231 ? -6.971 -0.077 -8.730 1.00 97.50 231 ILE A C 1
ATOM 1818 O O . ILE A 1 231 ? -5.854 0.095 -9.211 1.00 97.50 231 ILE A O 1
ATOM 1822 N N . GLY A 1 232 ? -7.240 0.128 -7.444 1.00 98.00 232 GLY A N 1
ATOM 1823 C CA . GLY A 1 232 ? -6.247 0.494 -6.440 1.00 98.00 232 GLY A CA 1
ATOM 1824 C C . GLY A 1 232 ? -6.065 -0.581 -5.374 1.00 98.00 232 GLY A C 1
ATOM 1825 O O . GLY A 1 232 ? -7.009 -1.286 -5.031 1.00 98.00 232 GLY A O 1
ATOM 1826 N N . PHE A 1 233 ? -4.871 -0.657 -4.800 1.00 98.62 233 PHE A N 1
ATOM 1827 C CA . PHE A 1 233 ? -4.552 -1.455 -3.621 1.00 98.62 233 PHE A CA 1
ATOM 1828 C C . PHE A 1 233 ? -3.838 -0.576 -2.596 1.00 98.62 233 PHE A C 1
ATOM 1830 O O . PHE A 1 233 ? -2.922 0.170 -2.959 1.00 98.62 233 PHE A O 1
ATOM 1837 N N . ILE A 1 234 ? -4.283 -0.637 -1.339 1.00 97.38 234 ILE A N 1
ATOM 1838 C CA . ILE A 1 234 ? -3.687 0.072 -0.199 1.00 97.38 234 ILE A CA 1
ATOM 1839 C C . ILE A 1 234 ? -3.716 -0.790 1.065 1.00 97.38 234 ILE A C 1
ATOM 1841 O O . ILE A 1 234 ? -4.682 -1.511 1.298 1.00 97.38 234 ILE A O 1
ATOM 1845 N N . GLY A 1 235 ? -2.713 -0.673 1.935 1.00 95.56 235 GLY A N 1
ATOM 1846 C CA . GLY A 1 235 ? -2.695 -1.444 3.180 1.00 95.56 235 GLY A CA 1
ATOM 1847 C C . GLY A 1 235 ? -1.344 -1.500 3.876 1.00 95.56 235 GLY A C 1
ATOM 1848 O O . GLY A 1 235 ? -0.501 -0.618 3.681 1.00 95.56 235 GLY A O 1
ATOM 1849 N N . GLY A 1 236 ? -1.163 -2.524 4.714 1.00 95.56 236 GLY A N 1
ATOM 1850 C CA . GLY A 1 236 ? 0.056 -2.729 5.500 1.00 95.56 236 GLY A CA 1
ATOM 1851 C C . GLY A 1 236 ? 1.109 -3.623 4.841 1.00 95.56 236 GLY A C 1
ATOM 1852 O O . GLY A 1 236 ? 2.296 -3.361 5.059 1.00 95.56 236 GLY A O 1
ATOM 1853 N N . ILE A 1 237 ? 0.699 -4.552 3.966 1.00 95.81 237 ILE A N 1
ATOM 1854 C CA . ILE A 1 237 ? 1.598 -5.566 3.389 1.00 95.81 237 ILE A CA 1
ATOM 1855 C C . ILE A 1 237 ? 2.782 -4.958 2.622 1.00 95.81 237 ILE A C 1
ATOM 1857 O O . ILE A 1 237 ? 2.620 -3.980 1.892 1.00 95.81 237 ILE A O 1
ATOM 1861 N N . ASN A 1 238 ? 3.969 -5.547 2.762 1.00 96.69 238 ASN A N 1
ATOM 1862 C CA . ASN A 1 238 ? 5.140 -5.232 1.937 1.00 96.69 238 ASN A CA 1
ATOM 1863 C C . ASN A 1 238 ? 5.407 -6.339 0.903 1.00 96.69 238 ASN A C 1
ATOM 1865 O O . ASN A 1 238 ? 4.778 -7.390 0.948 1.00 96.69 238 ASN A O 1
ATOM 1869 N N . ILE A 1 239 ? 6.371 -6.123 0.003 1.00 97.69 239 ILE A N 1
ATOM 1870 C CA . ILE A 1 239 ? 6.785 -7.114 -1.000 1.00 97.69 239 ILE A CA 1
ATOM 1871 C C . ILE A 1 239 ? 8.061 -7.808 -0.527 1.00 97.69 239 ILE A C 1
ATOM 1873 O O . ILE A 1 239 ? 9.160 -7.299 -0.737 1.00 97.69 239 ILE A O 1
ATOM 1877 N N . ALA A 1 240 ? 7.894 -8.934 0.166 1.00 96.81 240 ALA A N 1
ATOM 1878 C CA . ALA A 1 240 ? 8.970 -9.807 0.637 1.00 96.81 240 ALA A CA 1
ATOM 1879 C C . ALA A 1 240 ? 8.410 -11.184 1.036 1.00 96.81 240 ALA A C 1
ATOM 1881 O O . ALA A 1 240 ? 7.228 -11.298 1.367 1.00 96.81 240 ALA A O 1
ATOM 1882 N N . ASN A 1 241 ? 9.269 -12.201 1.101 1.00 95.88 241 ASN A N 1
ATOM 1883 C CA . ASN A 1 241 ? 8.933 -13.577 1.482 1.00 95.88 241 ASN A CA 1
ATOM 1884 C C . ASN A 1 241 ? 8.294 -13.680 2.869 1.00 95.88 241 ASN A C 1
ATOM 1886 O O . ASN A 1 241 ? 7.429 -14.524 3.074 1.00 95.88 241 ASN A O 1
ATOM 1890 N N . ALA A 1 242 ? 8.643 -12.791 3.802 1.00 94.62 242 ALA A N 1
ATOM 1891 C CA . ALA A 1 242 ? 7.996 -12.751 5.114 1.00 94.62 242 ALA A CA 1
ATOM 1892 C C . ALA A 1 242 ? 6.468 -12.615 5.014 1.00 94.62 242 ALA A C 1
ATOM 1894 O O . ALA A 1 242 ? 5.745 -13.251 5.771 1.00 94.62 242 ALA A O 1
ATOM 1895 N N . TYR A 1 243 ? 5.984 -11.846 4.038 1.00 95.94 243 TYR A N 1
ATOM 1896 C CA . TYR A 1 243 ? 4.559 -11.614 3.799 1.00 95.94 243 TYR A CA 1
ATOM 1897 C C . TYR A 1 243 ? 3.955 -12.587 2.793 1.00 95.94 243 TYR A C 1
ATOM 1899 O O . TYR A 1 243 ? 2.761 -12.517 2.525 1.00 95.94 243 TYR A O 1
ATOM 1907 N N . ALA A 1 244 ? 4.770 -13.441 2.178 1.00 95.00 244 ALA A N 1
ATOM 1908 C CA . ALA A 1 244 ? 4.293 -14.348 1.157 1.00 95.00 244 ALA A CA 1
ATOM 1909 C C . ALA A 1 244 ? 3.541 -15.531 1.768 1.00 95.00 244 ALA A C 1
ATOM 1911 O O . ALA A 1 244 ? 3.835 -15.931 2.900 1.00 95.00 244 ALA A O 1
ATOM 1912 N N . PRO A 1 245 ? 2.614 -16.121 0.995 1.00 93.88 245 PRO A N 1
ATOM 1913 C CA . PRO A 1 245 ? 1.964 -17.352 1.398 1.00 93.88 245 PRO A CA 1
ATOM 1914 C C . PRO A 1 245 ? 2.967 -18.472 1.651 1.00 93.88 245 PRO A C 1
ATOM 1916 O O . PRO A 1 245 ? 3.990 -18.559 0.961 1.00 93.88 245 PRO A O 1
ATOM 1919 N N . GLU A 1 246 ? 2.630 -19.408 2.536 1.00 92.56 246 GLU A N 1
ATOM 1920 C CA . GLU A 1 246 ? 3.445 -20.619 2.738 1.00 92.56 246 GLU A CA 1
ATOM 1921 C C . GLU A 1 246 ? 3.614 -21.412 1.434 1.00 92.56 246 GLU A C 1
ATOM 1923 O O . GLU A 1 246 ? 4.692 -21.928 1.145 1.00 92.56 246 GLU A O 1
ATOM 1928 N N . SER A 1 247 ? 2.586 -21.422 0.576 1.00 92.56 247 SER A N 1
ATOM 1929 C CA . SER A 1 247 ? 2.640 -22.053 -0.754 1.00 92.56 247 SER A CA 1
ATOM 1930 C C . SER A 1 247 ? 3.699 -21.448 -1.689 1.00 92.56 247 SER A C 1
ATOM 1932 O O . SER A 1 247 ? 4.051 -22.053 -2.701 1.00 92.56 247 SER A O 1
ATOM 1934 N N . TRP A 1 248 ? 4.215 -20.257 -1.375 1.00 92.50 248 TRP A N 1
ATOM 1935 C CA . TRP A 1 248 ? 5.312 -19.597 -2.089 1.00 92.50 248 TRP A CA 1
ATOM 1936 C C . TRP A 1 248 ? 6.647 -19.684 -1.331 1.00 92.50 248 TRP A C 1
ATOM 1938 O O . TRP A 1 248 ? 7.627 -19.074 -1.762 1.00 92.50 248 TRP A O 1
ATOM 1948 N N . GLY A 1 249 ? 6.694 -20.439 -0.229 1.00 90.19 249 GLY A N 1
ATOM 1949 C CA . GLY A 1 249 ? 7.835 -20.523 0.684 1.00 90.19 249 GLY A CA 1
ATOM 1950 C C . GLY A 1 249 ? 7.940 -19.338 1.648 1.00 90.19 249 GLY A C 1
ATOM 1951 O O . GLY A 1 249 ? 9.035 -19.055 2.132 1.00 90.19 249 GLY A O 1
ATOM 1952 N N . GLY A 1 250 ? 6.843 -18.606 1.869 1.00 90.62 250 GLY A N 1
ATOM 1953 C CA . GLY A 1 250 ? 6.794 -17.482 2.799 1.00 90.62 250 GLY A CA 1
ATOM 1954 C C . GLY A 1 250 ? 6.492 -17.875 4.243 1.00 90.62 250 GLY A C 1
ATOM 1955 O O . GLY A 1 250 ? 6.452 -19.054 4.588 1.00 90.62 250 GLY A O 1
ATOM 1956 N N . HIS A 1 251 ? 6.292 -16.866 5.093 1.00 88.56 251 HIS A N 1
ATOM 1957 C CA . HIS A 1 251 ? 6.072 -17.036 6.538 1.00 88.56 251 HIS A CA 1
ATOM 1958 C C . HIS A 1 251 ? 4.650 -16.671 6.997 1.00 88.56 251 HIS A C 1
ATOM 1960 O O . HIS A 1 251 ? 4.439 -16.522 8.199 1.00 88.56 251 HIS A O 1
ATOM 1966 N N . ALA A 1 252 ? 3.705 -16.488 6.061 1.00 83.69 252 ALA A N 1
ATOM 1967 C CA . ALA A 1 252 ? 2.297 -16.174 6.340 1.00 83.69 252 ALA A CA 1
ATOM 1968 C C . ALA A 1 252 ? 2.109 -15.044 7.374 1.00 83.69 252 ALA A C 1
ATOM 1970 O O . ALA A 1 252 ? 1.324 -15.145 8.319 1.00 83.69 252 ALA A O 1
ATOM 1971 N N . TRP A 1 253 ? 2.871 -13.953 7.223 1.00 92.94 253 TRP A N 1
ATOM 1972 C CA . TRP A 1 253 ? 2.769 -12.803 8.117 1.00 92.94 253 TRP A CA 1
ATOM 1973 C C . TRP A 1 253 ? 1.372 -12.181 8.068 1.00 92.94 253 TRP A C 1
ATOM 1975 O O . TRP A 1 253 ? 0.903 -11.783 6.998 1.00 92.94 253 TRP A O 1
ATOM 1985 N N . HIS A 1 254 ? 0.755 -12.016 9.242 1.00 93.88 254 HIS A N 1
ATOM 1986 C CA . HIS A 1 254 ? -0.580 -11.443 9.333 1.00 93.88 254 HIS A CA 1
ATOM 1987 C C . HIS A 1 254 ? -0.594 -9.945 8.991 1.00 93.88 254 HIS A C 1
ATOM 1989 O O . HIS A 1 254 ? 0.060 -9.137 9.662 1.00 93.88 254 HIS A O 1
ATOM 1995 N N . ASP A 1 255 ? -1.362 -9.554 7.975 1.00 95.50 255 ASP A N 1
ATOM 1996 C CA . ASP A 1 255 ? -1.532 -8.160 7.556 1.00 95.50 255 ASP A CA 1
ATOM 1997 C C . ASP A 1 255 ? -2.906 -7.933 6.898 1.00 95.50 255 ASP A C 1
ATOM 1999 O O . ASP A 1 255 ? -3.598 -8.862 6.486 1.00 95.50 255 ASP A O 1
ATOM 2003 N N . VAL A 1 256 ? -3.319 -6.671 6.783 1.00 96.25 256 VAL A N 1
ATOM 2004 C CA . VAL A 1 256 ? -4.569 -6.280 6.126 1.00 96.25 256 VAL A CA 1
ATOM 2005 C C . VAL A 1 256 ? -4.276 -5.306 4.994 1.00 96.25 256 VAL A C 1
ATOM 2007 O O . VAL A 1 256 ? -3.685 -4.232 5.171 1.00 96.25 256 VAL A O 1
ATOM 2010 N N . HIS A 1 257 ? -4.764 -5.667 3.815 1.00 97.75 257 HIS A N 1
ATOM 2011 C CA . HIS A 1 257 ? -4.777 -4.837 2.625 1.00 97.75 257 HIS A CA 1
ATOM 2012 C C . HIS A 1 257 ? -6.211 -4.617 2.140 1.00 97.75 257 HIS A C 1
ATOM 2014 O O . HIS A 1 257 ? -7.161 -5.240 2.609 1.00 97.75 257 HIS A O 1
ATOM 2020 N N . ALA A 1 258 ? -6.389 -3.684 1.217 1.00 98.12 258 ALA A N 1
ATOM 2021 C CA . ALA A 1 258 ? -7.673 -3.401 0.608 1.00 98.12 258 ALA A CA 1
ATOM 2022 C C . ALA A 1 258 ? -7.504 -3.199 -0.891 1.00 98.12 258 ALA A C 1
ATOM 2024 O O . ALA A 1 258 ? -6.671 -2.395 -1.319 1.00 98.12 258 ALA A O 1
ATOM 2025 N N . ARG A 1 259 ? -8.336 -3.884 -1.671 1.00 98.50 259 ARG A N 1
ATOM 2026 C CA . ARG A 1 259 ? -8.579 -3.589 -3.080 1.00 98.50 259 ARG A CA 1
ATOM 2027 C C . ARG A 1 259 ? -9.738 -2.609 -3.171 1.00 98.50 259 ARG A C 1
ATOM 2029 O O . ARG A 1 259 ? -10.782 -2.810 -2.556 1.00 98.50 259 ARG A O 1
ATOM 2036 N N . VAL A 1 260 ? -9.543 -1.533 -3.920 1.00 97.94 260 VAL A N 1
ATOM 2037 C CA . VAL A 1 260 ? -10.515 -0.451 -4.065 1.00 97.94 260 VAL A CA 1
ATOM 2038 C C . VAL A 1 260 ? -10.772 -0.150 -5.534 1.00 97.94 260 VAL A C 1
ATOM 2040 O O . VAL A 1 260 ? -9.850 -0.070 -6.343 1.00 97.94 260 VAL A O 1
ATOM 2043 N N . GLU A 1 261 ? -12.039 0.053 -5.867 1.00 97.69 261 GLU A N 1
ATOM 2044 C CA . GLU A 1 261 ? -12.492 0.480 -7.190 1.00 97.69 261 GLU A CA 1
ATOM 2045 C C . GLU A 1 261 ? -13.466 1.650 -7.049 1.00 97.69 261 GLU A C 1
ATOM 2047 O O . GLU A 1 261 ? -14.201 1.747 -6.063 1.00 97.69 261 GLU A O 1
ATOM 2052 N N . GLY A 1 262 ? -13.498 2.520 -8.055 1.00 95.94 262 GLY A N 1
ATOM 2053 C CA . GLY A 1 262 ? -14.382 3.682 -8.101 1.00 95.94 262 GLY A CA 1
ATOM 2054 C C . GLY A 1 262 ? -13.649 5.022 -7.975 1.00 95.94 262 GLY A C 1
ATOM 2055 O O . GLY A 1 262 ? -12.417 5.083 -8.089 1.00 95.94 262 GLY A O 1
ATOM 2056 N N . PRO A 1 263 ? -14.386 6.121 -7.721 1.00 94.69 263 PRO A N 1
ATOM 2057 C CA . PRO A 1 263 ? -13.844 7.480 -7.735 1.00 94.69 263 PRO A CA 1
ATOM 2058 C C . PRO A 1 263 ? -12.629 7.717 -6.822 1.00 94.69 263 PRO A C 1
ATOM 2060 O O . PRO A 1 263 ? -11.839 8.633 -7.074 1.00 94.69 263 PRO A O 1
ATOM 2063 N N . VAL A 1 264 ? -12.450 6.909 -5.769 1.00 94.38 264 VAL A N 1
ATOM 2064 C CA . VAL A 1 264 ? -11.318 6.993 -4.833 1.00 94.38 264 VAL A CA 1
ATOM 2065 C C . VAL A 1 264 ? -9.963 6.728 -5.496 1.00 94.38 264 VAL A C 1
ATOM 2067 O O . VAL A 1 264 ? -8.958 7.292 -5.061 1.00 94.38 264 VAL A O 1
ATOM 2070 N N . VAL A 1 265 ? -9.904 5.921 -6.561 1.00 95.56 265 VAL A N 1
ATOM 2071 C CA . VAL A 1 265 ? -8.633 5.509 -7.187 1.00 95.56 265 VAL A CA 1
ATOM 2072 C C . VAL A 1 265 ? -7.884 6.711 -7.767 1.00 95.56 265 VAL A C 1
ATOM 2074 O O . VAL A 1 265 ? -6.662 6.810 -7.637 1.00 95.56 265 VAL A O 1
ATOM 2077 N N . ARG A 1 266 ? -8.610 7.718 -8.265 1.00 92.50 266 ARG A N 1
ATOM 2078 C CA . ARG A 1 266 ? -8.028 9.003 -8.684 1.00 92.50 266 ARG A CA 1
ATOM 2079 C C . ARG A 1 266 ? -7.231 9.686 -7.570 1.00 92.50 266 ARG A C 1
ATOM 2081 O O . ARG A 1 266 ? -6.235 10.358 -7.842 1.00 92.50 266 ARG A O 1
ATOM 2088 N N . GLU A 1 267 ? -7.660 9.560 -6.318 1.00 92.75 267 GLU A N 1
ATOM 2089 C CA . GLU A 1 267 ? -6.922 10.126 -5.191 1.00 92.75 267 GLU A CA 1
ATOM 2090 C C . GLU A 1 267 ? -5.626 9.361 -4.930 1.00 92.75 267 GLU A C 1
ATOM 2092 O O . GLU A 1 267 ? -4.615 9.999 -4.651 1.00 92.75 267 GLU A O 1
ATOM 2097 N N . LEU A 1 268 ? -5.613 8.035 -5.094 1.00 94.50 268 LEU A N 1
ATOM 2098 C CA 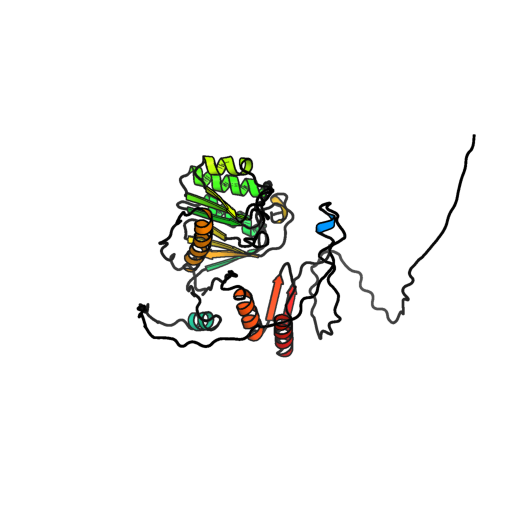. LEU A 1 268 ? -4.394 7.228 -4.973 1.00 94.50 268 LEU A CA 1
ATOM 2099 C C . LEU A 1 268 ? -3.356 7.621 -6.031 1.00 94.50 268 LEU A C 1
ATOM 2101 O O . LEU A 1 268 ? -2.209 7.905 -5.686 1.00 94.50 268 LEU A O 1
ATOM 2105 N N . VAL A 1 269 ? -3.782 7.774 -7.289 1.00 93.56 269 VAL A N 1
ATOM 2106 C CA . VAL A 1 269 ? -2.922 8.281 -8.373 1.00 93.56 269 VAL A CA 1
ATOM 2107 C C . VAL A 1 269 ? -2.411 9.689 -8.054 1.00 93.56 269 VAL A C 1
ATOM 2109 O O . VAL A 1 269 ? -1.226 9.976 -8.210 1.00 93.56 269 VAL A O 1
ATOM 2112 N N . ARG A 1 270 ? -3.264 10.575 -7.517 1.00 91.56 270 ARG A N 1
ATOM 2113 C CA . ARG A 1 270 ? -2.850 11.922 -7.085 1.00 91.56 270 ARG A CA 1
ATOM 2114 C C . ARG A 1 270 ? -1.770 11.879 -5.998 1.00 91.56 270 ARG A C 1
ATOM 2116 O O . ARG A 1 270 ? -0.860 12.714 -6.026 1.00 91.56 270 ARG A O 1
ATOM 2123 N N . LEU A 1 271 ? -1.883 10.962 -5.033 1.00 90.94 271 LEU A N 1
ATOM 2124 C CA . LEU A 1 271 ? -0.905 10.788 -3.954 1.00 90.94 271 LEU A CA 1
ATOM 2125 C C . LEU A 1 271 ? 0.434 10.269 -4.487 1.00 90.94 271 LEU A C 1
ATOM 2127 O O . LEU A 1 271 ? 1.469 10.813 -4.092 1.00 90.94 271 LEU A O 1
ATOM 2131 N N . PHE A 1 272 ? 0.405 9.291 -5.396 1.00 93.06 272 PHE A N 1
ATOM 2132 C CA . PHE A 1 272 ? 1.590 8.790 -6.095 1.00 93.06 272 PHE A CA 1
ATOM 2133 C C . PHE A 1 272 ? 2.267 9.911 -6.895 1.00 93.06 272 PHE A C 1
ATOM 2135 O O . PHE A 1 272 ? 3.423 10.246 -6.649 1.00 93.06 272 PHE A O 1
ATOM 2142 N N . ASN A 1 273 ? 1.517 10.601 -7.763 1.00 91.38 273 ASN A N 1
ATOM 2143 C CA . ASN A 1 273 ? 2.024 11.672 -8.630 1.00 91.38 273 ASN A CA 1
ATOM 2144 C C . ASN A 1 273 ? 2.714 12.797 -7.874 1.00 91.38 273 ASN A C 1
ATOM 2146 O O . ASN A 1 273 ? 3.672 13.393 -8.360 1.00 91.38 273 ASN A O 1
ATOM 2150 N N . ARG A 1 274 ? 2.210 13.142 -6.687 1.00 89.12 274 ARG A N 1
ATOM 2151 C CA . ARG A 1 274 ? 2.839 14.177 -5.868 1.00 89.12 274 ARG A CA 1
ATOM 2152 C C . ARG A 1 274 ? 4.261 13.788 -5.467 1.00 89.12 274 ARG A C 1
ATOM 2154 O O . ARG A 1 274 ? 5.100 14.673 -5.359 1.00 89.12 274 ARG A O 1
ATOM 2161 N N . GLN A 1 275 ? 4.502 12.507 -5.230 1.00 89.06 275 GLN A N 1
ATOM 2162 C CA . GLN A 1 275 ? 5.777 12.002 -4.732 1.00 89.06 275 GLN A CA 1
ATOM 2163 C C . GLN A 1 275 ? 6.695 11.645 -5.891 1.00 89.06 275 GLN A C 1
ATOM 2165 O O . GLN A 1 275 ? 7.845 12.061 -5.880 1.00 89.06 275 GLN A O 1
ATOM 2170 N N . TRP A 1 276 ? 6.139 11.081 -6.962 1.00 92.06 276 TRP A N 1
ATOM 2171 C CA . TRP A 1 276 ? 6.829 10.932 -8.239 1.00 92.06 276 TRP A CA 1
ATOM 2172 C C . TRP A 1 276 ? 7.416 12.257 -8.740 1.00 92.06 276 TRP A C 1
ATOM 2174 O O . TRP A 1 276 ? 8.616 12.354 -8.969 1.00 92.06 276 TRP A O 1
ATOM 2184 N N . ARG A 1 277 ? 6.612 13.332 -8.787 1.00 90.19 277 ARG A N 1
ATOM 2185 C CA . ARG A 1 277 ? 7.087 14.673 -9.181 1.00 90.19 277 ARG A CA 1
ATOM 2186 C C . ARG A 1 277 ? 8.203 15.214 -8.297 1.00 90.19 277 ARG A C 1
ATOM 2188 O O . ARG A 1 277 ? 8.997 16.023 -8.764 1.00 90.19 277 ARG A O 1
ATOM 2195 N N . HIS A 1 278 ? 8.227 14.826 -7.023 1.00 86.56 278 HIS A N 1
ATOM 2196 C CA . HIS A 1 278 ? 9.290 15.238 -6.114 1.00 86.56 278 HIS A CA 1
ATOM 2197 C C . HIS A 1 278 ? 10.631 14.579 -6.465 1.00 86.56 278 HIS A C 1
ATOM 2199 O O . HIS A 1 278 ? 11.668 15.152 -6.148 1.00 86.56 278 HIS A O 1
ATOM 2205 N N . LEU A 1 279 ? 10.603 13.416 -7.125 1.00 88.19 279 LEU A N 1
ATOM 2206 C CA . LEU A 1 279 ? 11.785 12.644 -7.502 1.00 88.19 279 LEU A CA 1
ATOM 2207 C C . LEU A 1 279 ? 12.222 12.894 -8.956 1.00 88.19 279 LEU A C 1
ATOM 2209 O O . LEU A 1 279 ? 13.406 13.088 -9.197 1.00 88.19 279 LEU A O 1
ATOM 2213 N N . THR A 1 280 ? 11.291 12.944 -9.915 1.00 87.75 280 THR A N 1
ATOM 2214 C CA . THR A 1 280 ? 11.627 12.805 -11.351 1.00 87.75 280 THR A CA 1
ATOM 2215 C C . THR A 1 280 ? 11.339 14.019 -12.219 1.00 87.75 280 THR A C 1
ATOM 2217 O O . THR A 1 280 ? 11.578 13.976 -13.423 1.00 87.75 280 THR A O 1
ATOM 2220 N N . SER A 1 281 ? 10.761 15.090 -11.665 1.00 81.19 281 SER A N 1
ATOM 2221 C CA . SER A 1 281 ? 10.155 16.214 -12.410 1.00 81.19 281 SER A CA 1
ATOM 2222 C C . SER A 1 281 ? 9.018 15.836 -13.388 1.00 81.19 281 SER A C 1
ATOM 2224 O O . SER A 1 281 ? 8.329 16.719 -13.900 1.00 81.19 281 SER A O 1
ATOM 2226 N N . GLU A 1 282 ? 8.739 14.543 -13.590 1.00 84.56 282 GLU A N 1
ATOM 2227 C CA . GLU A 1 282 ? 7.695 14.034 -14.477 1.00 84.56 282 GLU A CA 1
ATOM 2228 C C . GLU A 1 282 ? 6.305 14.204 -13.853 1.00 84.56 282 GLU A C 1
ATOM 2230 O O . GLU A 1 282 ? 6.036 13.772 -12.729 1.00 84.56 282 GLU A O 1
ATOM 2235 N N . GLN A 1 283 ? 5.370 14.768 -14.618 1.00 72.50 283 GLN A N 1
ATOM 2236 C CA . GLN A 1 283 ? 3.962 14.817 -14.233 1.00 72.50 283 GLN A CA 1
ATOM 2237 C C . GLN A 1 283 ? 3.203 13.613 -14.797 1.00 72.50 283 GLN A C 1
ATOM 2239 O O . GLN A 1 283 ? 2.463 13.740 -15.772 1.00 72.50 283 GLN A O 1
ATOM 2244 N N . TRP A 1 284 ? 3.361 12.446 -14.167 1.00 74.88 284 TRP A N 1
ATOM 2245 C CA . TRP A 1 284 ? 2.560 11.276 -14.529 1.00 74.88 284 TRP A CA 1
ATOM 2246 C C . TRP A 1 284 ? 1.064 11.602 -14.407 1.00 74.88 284 TRP A C 1
ATOM 2248 O O . TRP A 1 284 ? 0.639 12.181 -13.411 1.00 74.88 284 TRP A O 1
ATOM 2258 N N . ASN A 1 285 ? 0.282 11.287 -15.443 1.00 70.88 285 ASN A N 1
ATOM 2259 C CA . ASN A 1 285 ? -1.184 11.350 -15.484 1.00 70.88 285 ASN A CA 1
ATOM 2260 C C . ASN A 1 285 ? -1.835 12.500 -14.670 1.00 70.88 285 ASN A C 1
ATOM 2262 O O . ASN A 1 285 ? -2.654 12.283 -13.771 1.00 70.88 285 ASN A O 1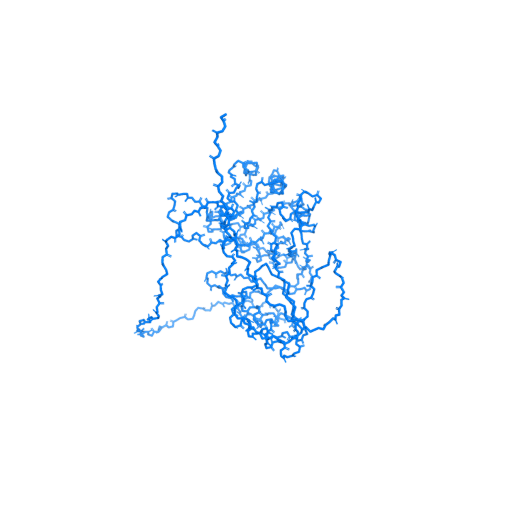
ATOM 2266 N N . ALA A 1 286 ? -1.435 13.749 -14.939 1.00 63.81 286 ALA A N 1
ATOM 2267 C CA . ALA A 1 286 ? -1.851 14.911 -14.144 1.00 63.81 286 ALA A CA 1
ATOM 2268 C C . ALA A 1 286 ? -3.362 15.222 -14.227 1.00 63.81 286 ALA A C 1
ATOM 2270 O O . ALA A 1 286 ? -3.918 15.812 -13.297 1.00 63.81 286 ALA A O 1
ATOM 2271 N N . ALA A 1 287 ? -4.021 14.800 -15.311 1.00 70.25 287 ALA A N 1
ATOM 2272 C CA . ALA A 1 287 ? -5.420 15.086 -15.631 1.00 70.25 287 ALA A CA 1
ATOM 2273 C C . ALA A 1 287 ? -6.321 13.836 -15.595 1.00 70.25 287 ALA A C 1
ATOM 2275 O O . ALA A 1 287 ? -7.281 13.738 -16.352 1.00 70.25 287 ALA A O 1
ATOM 2276 N N . ILE A 1 288 ? -6.025 12.880 -14.710 1.00 79.50 288 ILE A N 1
ATOM 2277 C CA . ILE A 1 288 ? -6.843 11.676 -14.520 1.00 79.50 288 ILE A CA 1
ATOM 2278 C C . ILE A 1 288 ? -8.329 12.021 -14.281 1.00 79.50 288 ILE A C 1
ATOM 2280 O O . ILE A 1 288 ? -8.687 12.736 -13.329 1.00 79.50 288 ILE A O 1
ATOM 2284 N N . ALA A 1 289 ? -9.198 11.496 -15.147 1.00 79.56 289 ALA A N 1
ATOM 2285 C CA . ALA A 1 289 ? -10.644 11.537 -14.963 1.00 79.56 289 ALA A CA 1
ATOM 2286 C C . ALA A 1 289 ? -11.042 10.676 -13.747 1.00 79.56 289 ALA A C 1
ATOM 2288 O O . ALA A 1 289 ? -10.367 9.688 -13.453 1.00 79.56 289 ALA A O 1
ATOM 2289 N N . PRO A 1 290 ? -12.089 11.039 -12.984 1.00 77.44 290 PRO A N 1
ATOM 2290 C CA . PRO A 1 290 ? -12.628 10.139 -11.971 1.00 77.44 290 PRO A CA 1
ATOM 2291 C C . PRO A 1 290 ? -13.051 8.817 -12.631 1.00 77.44 290 PRO A C 1
ATOM 2293 O O . PRO A 1 290 ? -13.768 8.876 -13.627 1.00 77.44 290 PRO A O 1
ATOM 2296 N N . PRO A 1 291 ? -12.638 7.655 -12.100 1.00 85.06 291 PRO A N 1
ATOM 2297 C CA . PRO A 1 291 ? -13.165 6.378 -12.560 1.00 85.06 291 PRO A CA 1
ATOM 2298 C C . PRO A 1 291 ? -14.669 6.280 -12.329 1.00 85.06 291 PRO A C 1
ATOM 2300 O O . PRO A 1 291 ? -15.207 6.935 -11.429 1.00 85.06 291 PRO A O 1
ATOM 2303 N N . GLU A 1 292 ? -15.314 5.419 -13.113 1.00 89.88 292 GLU A N 1
ATOM 2304 C CA . GLU A 1 292 ? -16.739 5.131 -12.977 1.00 89.88 292 GLU A CA 1
ATOM 2305 C C . GLU A 1 292 ? -17.086 4.635 -11.561 1.00 89.88 292 GLU A C 1
ATOM 2307 O O . GLU A 1 292 ? -16.266 3.967 -10.923 1.00 89.88 292 GLU A O 1
ATOM 2312 N N . PRO A 1 293 ? -18.290 4.932 -11.049 1.00 92.88 293 PRO A N 1
ATOM 2313 C CA . PRO A 1 293 ? -18.825 4.337 -9.826 1.00 92.88 293 PRO A CA 1
ATOM 2314 C C . PRO A 1 293 ? -18.792 2.801 -9.843 1.00 92.88 293 PRO A C 1
ATOM 2316 O O . PRO A 1 293 ? -19.138 2.174 -10.843 1.00 92.88 293 PRO A O 1
ATOM 2319 N N . ARG A 1 294 ? -18.393 2.172 -8.727 1.00 93.75 294 ARG A N 1
ATOM 2320 C CA . ARG A 1 294 ? -18.240 0.698 -8.632 1.00 93.75 294 ARG A CA 1
ATOM 2321 C C . ARG A 1 294 ? -18.857 0.072 -7.382 1.00 93.75 294 ARG A C 1
ATOM 2323 O O . ARG A 1 294 ? -18.697 -1.122 -7.163 1.00 93.75 294 ARG A O 1
ATOM 2330 N N . GLY A 1 295 ? -19.568 0.853 -6.576 1.00 92.94 295 GLY A N 1
ATOM 2331 C CA . GLY A 1 295 ? -20.262 0.375 -5.381 1.00 92.94 295 GLY A CA 1
ATOM 2332 C C . GLY A 1 295 ? -21.023 1.499 -4.688 1.00 92.94 295 GLY A C 1
ATOM 2333 O O . GLY A 1 295 ? -21.293 2.536 -5.293 1.00 92.94 295 GLY A O 1
ATOM 2334 N N . ASP A 1 296 ? -21.347 1.313 -3.416 1.00 92.88 296 ASP A N 1
ATOM 2335 C CA . ASP A 1 296 ? -22.117 2.242 -2.581 1.00 92.88 296 ASP A CA 1
ATOM 2336 C C . ASP A 1 296 ? -21.301 2.817 -1.405 1.00 92.88 296 ASP A C 1
ATOM 2338 O O . ASP A 1 296 ? -21.768 3.699 -0.680 1.00 92.88 296 ASP A O 1
ATOM 2342 N N . ILE A 1 297 ? -20.037 2.404 -1.247 1.00 93.06 297 ILE A N 1
ATOM 2343 C CA . ILE A 1 297 ? -19.198 2.818 -0.122 1.00 93.06 297 ILE A CA 1
ATOM 2344 C C . ILE A 1 297 ? -18.648 4.228 -0.348 1.00 93.06 297 ILE A C 1
ATOM 2346 O O . ILE A 1 297 ? -17.978 4.537 -1.340 1.00 93.06 297 ILE A O 1
ATOM 2350 N N . THR A 1 298 ? -18.865 5.088 0.645 1.00 90.44 298 THR A N 1
ATOM 2351 C CA . THR A 1 298 ? -18.254 6.417 0.707 1.00 90.44 298 THR A CA 1
ATOM 2352 C C . THR A 1 298 ? -16.905 6.359 1.419 1.00 90.44 298 THR A C 1
ATOM 2354 O O . THR A 1 298 ? -16.821 6.014 2.597 1.00 90.44 298 THR A O 1
ATOM 2357 N N . LEU A 1 299 ? -15.842 6.756 0.720 1.00 90.38 299 LEU A N 1
ATOM 2358 C CA . LEU A 1 299 ? -14.468 6.706 1.206 1.00 90.38 299 LEU A CA 1
ATOM 2359 C C . LEU A 1 299 ? -13.848 8.085 1.377 1.00 90.38 299 LEU A C 1
ATOM 2361 O O . LEU A 1 299 ? -14.159 9.058 0.690 1.00 90.38 299 LEU A O 1
ATOM 2365 N N . GLN A 1 300 ? -12.882 8.142 2.286 1.00 88.50 300 GLN A N 1
ATOM 2366 C CA . GLN A 1 300 ? -12.000 9.282 2.439 1.00 88.50 300 GLN A CA 1
ATOM 2367 C C . GLN A 1 300 ? -10.567 8.797 2.622 1.00 88.50 300 GLN A C 1
ATOM 2369 O O . GLN A 1 300 ? -10.255 8.097 3.583 1.00 88.50 300 GLN A O 1
ATOM 2374 N N . VAL A 1 301 ? -9.681 9.233 1.729 1.00 88.69 301 VAL A N 1
ATOM 2375 C CA . VAL A 1 301 ? -8.256 8.910 1.815 1.00 88.69 301 VAL A CA 1
ATOM 2376 C C . VAL A 1 301 ? -7.574 9.847 2.809 1.00 88.69 301 VAL A C 1
ATOM 2378 O O . VAL A 1 301 ? -7.716 11.075 2.754 1.00 88.69 301 VAL A O 1
ATOM 2381 N N . LEU A 1 302 ? -6.831 9.262 3.748 1.00 86.31 302 LEU A N 1
ATOM 2382 C CA . LEU A 1 302 ? -6.112 9.990 4.785 1.00 86.31 302 LEU A CA 1
ATOM 2383 C C . LEU A 1 302 ? -4.612 9.834 4.597 1.00 86.31 302 LEU A C 1
ATOM 2385 O O . LEU A 1 302 ? -4.103 8.734 4.441 1.00 86.31 302 LEU A O 1
ATOM 2389 N N . GLU A 1 303 ? -3.903 10.953 4.688 1.00 81.88 303 GLU A N 1
ATOM 2390 C CA . GLU A 1 303 ? -2.459 10.985 4.507 1.00 81.88 303 GLU A CA 1
ATOM 2391 C C . GLU A 1 303 ? -1.770 11.732 5.653 1.00 81.88 303 GLU A C 1
ATOM 2393 O O . GLU A 1 303 ? -2.177 12.841 6.042 1.00 81.88 303 GLU A O 1
ATOM 2398 N N . SER A 1 304 ? -0.685 11.145 6.154 1.00 76.50 304 SER A N 1
ATOM 2399 C CA . SER A 1 304 ? 0.255 11.780 7.075 1.00 76.50 304 SER A CA 1
ATOM 2400 C C . SER A 1 304 ? 1.381 12.467 6.295 1.00 76.50 304 SER A C 1
ATOM 2402 O O . SER A 1 304 ? 2.451 11.909 6.111 1.00 76.50 304 SER A O 1
ATOM 2404 N N . ALA A 1 305 ? 1.140 13.702 5.851 1.00 70.25 305 ALA A N 1
ATOM 2405 C CA . ALA A 1 305 ? 2.158 14.557 5.227 1.00 70.25 305 ALA A CA 1
ATOM 2406 C C . ALA A 1 305 ? 2.750 15.561 6.233 1.00 70.25 305 ALA A C 1
ATOM 2408 O O . ALA A 1 305 ? 2.141 15.846 7.264 1.00 70.25 305 ALA A O 1
ATOM 2409 N N . ILE A 1 306 ? 3.887 16.188 5.908 1.00 61.50 306 ILE A N 1
ATOM 2410 C CA . ILE A 1 306 ? 4.546 17.227 6.734 1.00 61.50 306 ILE A CA 1
ATOM 2411 C C . ILE A 1 306 ? 3.580 18.348 7.152 1.00 61.50 306 ILE A C 1
ATOM 2413 O O . ILE A 1 306 ? 3.586 18.784 8.301 1.00 61.50 306 ILE A O 1
ATOM 2417 N N . THR A 1 307 ? 2.706 18.782 6.245 1.00 59.09 307 THR A N 1
ATOM 2418 C CA . THR A 1 307 ? 1.703 19.829 6.500 1.00 59.09 307 THR A CA 1
ATOM 2419 C C . THR A 1 307 ? 0.444 19.300 7.201 1.00 59.09 307 THR A C 1
ATOM 2421 O O . THR A 1 307 ? -0.413 20.073 7.622 1.00 59.09 307 THR A O 1
ATOM 2424 N N . ARG A 1 308 ? 0.293 17.973 7.324 1.00 65.38 308 ARG A N 1
ATOM 2425 C CA . ARG A 1 308 ? -0.936 17.278 7.759 1.00 65.38 308 ARG A CA 1
ATOM 2426 C C . ARG A 1 308 ? -0.657 16.098 8.704 1.00 65.38 308 ARG A C 1
ATOM 2428 O O . ARG A 1 308 ? -1.427 15.136 8.732 1.00 65.38 308 ARG A O 1
ATOM 2435 N N . ARG A 1 309 ? 0.403 16.199 9.516 1.00 67.00 309 ARG A N 1
ATOM 2436 C CA . ARG A 1 309 ? 0.989 15.103 10.323 1.00 67.00 309 ARG A CA 1
ATOM 2437 C C . ARG A 1 309 ? 0.004 14.354 11.221 1.00 67.00 309 ARG A C 1
ATOM 2439 O O . ARG A 1 309 ? 0.184 13.178 11.489 1.00 67.00 309 ARG A O 1
ATOM 2446 N N . TYR A 1 310 ? -1.055 15.019 11.682 1.00 76.00 310 TYR A N 1
ATOM 2447 C CA . TYR A 1 310 ? -1.975 14.460 12.681 1.00 76.00 310 TYR A CA 1
ATOM 2448 C C . TYR A 1 310 ? -3.308 13.991 12.121 1.00 76.00 310 TYR A C 1
ATOM 2450 O O . TYR A 1 310 ? -4.264 13.817 12.876 1.00 76.00 310 TYR A O 1
ATOM 2458 N N . SER A 1 311 ? -3.432 13.858 10.808 1.00 80.69 311 SER A N 1
ATOM 2459 C CA . SER A 1 311 ? -4.747 13.668 10.218 1.00 80.69 311 SER A CA 1
ATOM 2460 C C . SER A 1 311 ? -5.342 12.284 10.454 1.00 80.69 311 SER A C 1
ATOM 2462 O O . SER A 1 311 ? -6.475 12.188 10.921 1.00 80.69 311 SER A O 1
ATOM 2464 N N . VAL A 1 312 ? -4.539 11.241 10.247 1.00 84.12 312 VAL A N 1
ATOM 2465 C CA . VAL A 1 312 ? -4.879 9.854 10.575 1.00 84.12 312 VAL A CA 1
ATOM 2466 C C . VAL A 1 312 ? -5.179 9.746 12.071 1.00 84.12 312 VAL A C 1
ATOM 2468 O O . VAL A 1 312 ? -6.242 9.284 12.472 1.00 84.12 312 VAL A O 1
ATOM 2471 N N . ARG A 1 313 ? -4.319 10.324 12.919 1.00 86.25 313 ARG A N 1
ATOM 2472 C CA . ARG A 1 313 ? -4.526 10.380 14.375 1.00 86.25 313 ARG A CA 1
ATOM 2473 C C . ARG A 1 313 ? -5.854 11.044 14.774 1.00 86.25 313 ARG A C 1
ATOM 2475 O O . ARG A 1 313 ? -6.547 10.561 15.668 1.00 86.25 313 ARG A O 1
ATOM 2482 N N . LYS A 1 314 ? -6.218 12.170 14.147 1.00 85.94 314 LYS A N 1
ATOM 2483 C CA . LYS A 1 314 ? -7.498 12.862 14.395 1.00 85.94 314 LYS A CA 1
ATOM 2484 C C . LYS A 1 314 ? -8.689 11.990 13.991 1.00 85.94 314 LYS A C 1
ATOM 2486 O O . LYS A 1 314 ? -9.680 11.989 14.719 1.00 85.94 314 LYS A O 1
ATOM 2491 N N . ALA A 1 315 ? -8.573 11.250 12.888 1.00 86.19 315 ALA A N 1
ATOM 2492 C CA . ALA A 1 315 ? -9.578 10.290 12.439 1.00 86.19 315 ALA A CA 1
ATOM 2493 C C . ALA A 1 315 ? -9.815 9.200 13.489 1.00 86.19 315 ALA A C 1
ATOM 2495 O O . ALA A 1 315 ? -10.939 9.066 13.972 1.00 86.19 315 ALA A O 1
ATOM 2496 N N . TYR A 1 316 ? -8.745 8.532 13.935 1.00 89.69 316 TYR A N 1
ATOM 2497 C CA . TYR A 1 316 ? -8.811 7.512 14.985 1.00 89.69 316 TYR A CA 1
ATOM 2498 C C . TYR A 1 316 ? -9.480 8.031 16.260 1.00 89.69 316 TYR A C 1
ATOM 2500 O O . TYR A 1 316 ? -10.449 7.446 16.739 1.00 89.69 316 TYR A O 1
ATOM 2508 N N . LEU A 1 317 ? -9.025 9.172 16.796 1.00 91.56 317 LEU A N 1
ATOM 2509 C CA . LEU A 1 317 ? -9.610 9.737 18.018 1.00 91.56 317 LEU A CA 1
ATOM 2510 C C . LEU A 1 317 ? -11.101 10.042 17.870 1.00 91.56 317 LEU A C 1
ATOM 2512 O O . LEU A 1 317 ? -11.858 9.915 18.832 1.00 91.56 317 LEU A O 1
ATOM 2516 N N . ARG A 1 318 ? -11.533 10.487 16.688 1.00 88.50 318 ARG A N 1
ATOM 2517 C CA . ARG A 1 318 ? -12.939 10.801 16.446 1.00 88.50 318 ARG A CA 1
ATOM 2518 C C . ARG A 1 318 ? -13.777 9.530 16.305 1.00 88.50 318 ARG A C 1
ATOM 2520 O O . ARG A 1 318 ? -14.864 9.496 16.878 1.00 88.50 318 ARG A O 1
ATOM 2527 N N . ALA A 1 319 ? -13.261 8.506 15.624 1.00 91.25 319 ALA A N 1
ATOM 2528 C CA . ALA A 1 319 ? -13.889 7.190 15.538 1.00 91.25 319 ALA A CA 1
ATOM 2529 C C . ALA A 1 319 ? -14.077 6.580 16.939 1.00 91.25 319 ALA A C 1
ATOM 2531 O O . ALA A 1 319 ? -15.201 6.277 17.328 1.00 91.25 319 ALA A O 1
ATOM 2532 N N . ILE A 1 320 ? -13.019 6.552 17.757 1.00 93.56 320 ILE A N 1
ATOM 2533 C CA . ILE A 1 320 ? -13.052 6.044 19.141 1.00 93.56 320 ILE A CA 1
ATOM 2534 C C . ILE A 1 320 ? -14.079 6.793 20.002 1.00 93.56 320 ILE A C 1
ATOM 2536 O O . ILE A 1 320 ? -14.868 6.192 20.733 1.00 93.56 320 ILE A O 1
ATOM 2540 N N . ARG A 1 321 ? -14.108 8.129 19.924 1.00 93.56 321 ARG A N 1
ATOM 2541 C CA . ARG A 1 321 ? -15.040 8.947 20.722 1.00 93.56 321 ARG A CA 1
ATOM 2542 C C . ARG A 1 321 ? -16.500 8.758 20.335 1.00 93.56 321 ARG A C 1
ATOM 2544 O O . ARG A 1 321 ? -17.371 8.958 21.178 1.00 93.56 321 ARG A O 1
ATOM 2551 N N . LYS A 1 322 ? -16.785 8.412 19.080 1.00 92.06 322 LYS A N 1
ATOM 2552 C CA . LYS A 1 322 ? -18.161 8.222 18.612 1.00 92.06 322 LYS A CA 1
ATOM 2553 C C . LYS A 1 322 ? -18.589 6.761 18.510 1.00 92.06 322 LYS A C 1
ATOM 2555 O O . LYS A 1 322 ? -19.774 6.529 18.295 1.00 92.06 322 LYS A O 1
ATOM 2560 N N . ALA A 1 323 ? -17.684 5.805 18.718 1.00 93.88 323 ALA A N 1
ATOM 2561 C CA . ALA A 1 323 ? -18.029 4.395 18.822 1.00 93.88 323 ALA A CA 1
ATOM 2562 C C . ALA A 1 323 ? -19.155 4.179 19.848 1.00 93.88 323 ALA A C 1
ATOM 2564 O O . ALA A 1 323 ? -19.203 4.851 20.889 1.00 93.88 323 ALA A O 1
ATOM 2565 N N . ARG A 1 324 ? -20.079 3.276 19.501 1.00 94.12 324 ARG A N 1
ATOM 2566 C CA . ARG A 1 324 ? -21.287 2.957 20.282 1.00 94.12 324 ARG A CA 1
ATOM 2567 C C . ARG A 1 324 ? -21.341 1.512 20.766 1.00 94.12 324 ARG A C 1
ATOM 2569 O O . ARG A 1 324 ? -21.940 1.281 21.802 1.00 94.12 324 ARG A O 1
ATOM 2576 N N . LYS A 1 325 ? -20.742 0.573 20.025 1.00 95.50 325 LYS A N 1
ATOM 2577 C CA . LYS A 1 325 ? -20.819 -0.868 20.312 1.00 95.50 325 LYS A CA 1
ATOM 2578 C C . LYS A 1 325 ? -19.438 -1.473 20.547 1.00 95.50 325 LYS A C 1
ATOM 2580 O O . LYS A 1 325 ? -19.131 -1.853 21.668 1.00 95.50 325 LYS A O 1
ATOM 2585 N N . THR A 1 326 ? -18.577 -1.443 19.530 1.00 96.69 326 THR A N 1
ATOM 2586 C CA . THR A 1 326 ? -17.272 -2.119 19.575 1.00 96.69 326 THR A CA 1
ATOM 2587 C C . THR A 1 326 ? -16.175 -1.257 18.947 1.00 96.69 326 THR A C 1
ATOM 2589 O O . THR A 1 326 ? -16.428 -0.497 18.009 1.00 96.69 326 THR A O 1
ATOM 2592 N N . ILE A 1 327 ? -14.952 -1.380 19.463 1.00 95.94 327 ILE A N 1
ATOM 2593 C CA . ILE A 1 327 ? -13.698 -0.897 18.882 1.00 95.94 327 ILE A CA 1
ATOM 2594 C C . ILE A 1 327 ? -12.754 -2.097 18.787 1.00 95.94 327 ILE A C 1
ATOM 2596 O O . ILE A 1 327 ? -12.367 -2.646 19.814 1.00 95.94 327 ILE A O 1
ATOM 2600 N N . ARG A 1 328 ? -12.361 -2.468 17.566 1.00 95.81 328 ARG A N 1
ATOM 2601 C CA . ARG A 1 328 ? -11.315 -3.463 17.295 1.00 95.81 328 ARG A CA 1
ATOM 2602 C C . ARG A 1 328 ? -10.116 -2.754 16.689 1.00 95.81 328 ARG A C 1
ATOM 2604 O O . ARG A 1 328 ? -10.275 -2.007 15.724 1.00 95.81 328 ARG A O 1
ATOM 2611 N N . ILE A 1 329 ? -8.939 -2.942 17.273 1.00 94.19 329 ILE A N 1
ATOM 2612 C CA . ILE A 1 329 ? -7.680 -2.406 16.749 1.00 94.19 329 ILE A CA 1
ATOM 2613 C C . ILE A 1 329 ? -6.727 -3.579 16.569 1.00 94.19 329 ILE A C 1
ATOM 2615 O O . ILE A 1 329 ? -6.326 -4.177 17.559 1.00 94.19 329 ILE A O 1
ATOM 2619 N N . CYS A 1 330 ? -6.356 -3.862 15.322 1.00 92.69 330 CYS A N 1
ATOM 2620 C CA . CYS A 1 330 ? -5.207 -4.695 14.985 1.00 92.69 330 CYS A CA 1
ATOM 2621 C C . CYS A 1 330 ? -4.096 -3.772 14.484 1.00 92.69 330 CYS A C 1
ATOM 2623 O O . CYS A 1 330 ? -4.335 -2.949 13.594 1.00 92.69 330 CYS A O 1
ATOM 2625 N N . ASN A 1 331 ? -2.923 -3.815 15.115 1.00 91.19 331 ASN A N 1
ATOM 2626 C CA . ASN A 1 331 ? -1.798 -2.968 14.726 1.00 91.19 331 ASN A CA 1
ATOM 2627 C C . ASN A 1 331 ? -0.463 -3.590 15.153 1.00 91.19 331 ASN A C 1
ATOM 2629 O O . ASN A 1 331 ? -0.327 -4.023 16.297 1.00 91.19 331 ASN A O 1
ATOM 2633 N N . ALA A 1 332 ? 0.535 -3.545 14.266 1.00 88.06 332 ALA A N 1
ATOM 2634 C CA . ALA A 1 332 ? 1.894 -4.011 14.545 1.00 88.06 332 ALA A CA 1
ATOM 2635 C C . ALA A 1 332 ? 2.537 -3.264 15.726 1.00 88.06 332 ALA A C 1
ATOM 2637 O O . ALA A 1 332 ? 3.251 -3.860 16.526 1.00 88.06 332 ALA A O 1
ATOM 2638 N N . TYR A 1 333 ? 2.237 -1.967 15.875 1.00 88.12 333 TYR A N 1
ATOM 2639 C CA . TYR A 1 333 ? 2.773 -1.143 16.958 1.00 88.12 333 TYR A CA 1
ATOM 2640 C C . TYR A 1 333 ? 1.655 -0.441 17.721 1.00 88.12 333 TYR A C 1
ATOM 2642 O O . TYR A 1 333 ? 1.038 0.515 17.239 1.00 88.12 333 TYR A O 1
ATOM 2650 N N . PHE A 1 334 ? 1.428 -0.863 18.964 1.00 89.25 334 PHE A N 1
ATOM 2651 C CA . PHE A 1 334 ? 0.479 -0.207 19.858 1.00 89.25 334 PHE A CA 1
ATOM 2652 C C . PHE A 1 334 ? 1.194 0.660 20.898 1.00 89.25 334 PHE A C 1
ATOM 2654 O O . PHE A 1 334 ? 1.319 0.307 22.067 1.00 89.25 334 PHE A O 1
ATOM 2661 N N . ILE A 1 335 ? 1.630 1.847 20.464 1.00 90.38 335 ILE A N 1
ATOM 2662 C CA . ILE A 1 335 ? 2.307 2.846 21.312 1.00 90.38 335 ILE A CA 1
ATOM 2663 C C . ILE A 1 335 ? 1.449 4.130 21.388 1.00 90.38 335 ILE A C 1
ATOM 2665 O O . ILE A 1 335 ? 1.803 5.173 20.831 1.00 90.38 335 ILE A O 1
ATOM 2669 N N . PRO A 1 336 ? 0.250 4.084 22.009 1.00 91.06 336 PRO A N 1
ATOM 2670 C CA . PRO A 1 336 ? -0.688 5.204 21.998 1.00 91.06 336 PRO A CA 1
ATOM 2671 C C . PRO A 1 336 ? -0.245 6.353 22.911 1.00 91.06 336 PRO A C 1
ATOM 2673 O O . PRO A 1 336 ? 0.158 6.143 24.057 1.00 91.06 336 PRO A O 1
ATOM 2676 N N . ASP A 1 337 ? -0.445 7.596 22.464 1.00 90.69 337 ASP A N 1
ATOM 2677 C CA . ASP A 1 337 ? -0.261 8.778 23.314 1.00 90.69 337 ASP A CA 1
ATOM 2678 C C . ASP A 1 337 ? -1.324 8.884 24.431 1.00 90.69 337 ASP A C 1
ATOM 2680 O O . ASP A 1 337 ? -2.354 8.200 24.426 1.00 90.69 337 ASP A O 1
ATOM 2684 N N . ARG A 1 338 ? -1.103 9.787 25.400 1.00 93.81 338 ARG A N 1
ATOM 2685 C CA . ARG A 1 338 ? -2.028 10.004 26.533 1.00 93.81 338 ARG A CA 1
ATOM 2686 C C . ARG A 1 338 ? -3.471 10.263 26.080 1.00 93.81 338 ARG A C 1
ATOM 2688 O O . ARG A 1 338 ? -4.402 9.727 26.672 1.00 93.81 338 ARG A O 1
ATOM 2695 N N . ARG A 1 339 ? -3.678 11.059 25.024 1.00 93.06 339 ARG A N 1
ATOM 2696 C CA . ARG A 1 339 ? -5.022 11.420 24.535 1.00 93.06 339 ARG A CA 1
ATOM 2697 C C . ARG A 1 339 ? -5.731 10.223 23.905 1.00 93.06 339 ARG A C 1
ATOM 2699 O O . ARG A 1 339 ? -6.945 10.108 24.051 1.00 93.06 339 ARG A O 1
ATOM 2706 N N . PHE A 1 340 ? -4.996 9.357 23.217 1.00 94.44 340 PHE A N 1
ATOM 2707 C CA . PHE A 1 340 ? -5.520 8.127 22.630 1.00 94.44 340 PHE A CA 1
ATOM 2708 C C . PHE A 1 340 ? -5.925 7.130 23.715 1.00 94.44 340 PHE A C 1
ATOM 2710 O O . PHE A 1 340 ? -7.052 6.635 23.696 1.00 94.44 340 PHE A O 1
ATOM 2717 N N . ARG A 1 341 ? -5.068 6.930 24.727 1.00 95.31 341 ARG A N 1
ATOM 2718 C CA . ARG A 1 341 ? -5.390 6.089 25.892 1.00 95.31 341 ARG A CA 1
ATOM 2719 C C . ARG A 1 341 ? -6.631 6.581 26.635 1.00 95.31 341 ARG A C 1
ATOM 2721 O O . ARG A 1 341 ? -7.508 5.783 26.953 1.00 95.31 341 ARG A O 1
ATOM 2728 N N . TYR A 1 342 ? -6.748 7.892 26.862 1.00 96.94 342 TYR A N 1
ATOM 2729 C CA . TYR A 1 342 ? -7.948 8.462 27.479 1.00 96.94 342 TYR A CA 1
ATOM 2730 C C . TYR A 1 342 ? -9.199 8.250 26.630 1.00 96.94 342 TYR A C 1
ATOM 2732 O O . TYR A 1 342 ? -10.223 7.855 27.172 1.00 96.94 342 TYR A O 1
ATOM 2740 N N . ALA A 1 343 ? -9.114 8.423 25.309 1.00 96.56 343 ALA A N 1
ATOM 2741 C CA . ALA A 1 343 ? -10.255 8.196 24.428 1.00 96.56 343 ALA A CA 1
ATOM 2742 C C . ALA A 1 343 ? -10.752 6.738 24.471 1.00 96.56 343 ALA A C 1
ATOM 2744 O O . ALA A 1 343 ? -11.963 6.523 24.513 1.00 96.56 343 ALA A O 1
ATOM 2745 N N . LEU A 1 344 ? -9.841 5.757 24.497 1.00 97.00 344 LEU A N 1
ATOM 2746 C CA . LEU A 1 344 ? -10.194 4.339 24.639 1.00 97.00 344 LEU A CA 1
ATOM 2747 C C . LEU A 1 344 ? -10.819 4.043 26.006 1.00 97.00 344 LEU A C 1
ATOM 2749 O O . LEU A 1 344 ? -11.873 3.416 26.074 1.00 97.00 344 LEU A O 1
ATOM 2753 N N . ARG A 1 345 ? -10.222 4.551 27.091 1.00 97.31 345 ARG A N 1
ATOM 2754 C CA . ARG A 1 345 ? -10.768 4.398 28.448 1.00 97.31 345 ARG A CA 1
ATOM 2755 C C . ARG A 1 345 ? -12.169 4.993 28.561 1.00 97.31 345 ARG A C 1
ATOM 2757 O O . ARG A 1 345 ? -13.052 4.384 29.155 1.00 97.31 345 ARG A O 1
ATOM 2764 N N . ASP A 1 346 ? -12.378 6.176 27.996 1.00 97.75 346 ASP A N 1
ATOM 2765 C CA . ASP A 1 346 ? -13.683 6.827 28.010 1.00 97.75 346 ASP A CA 1
ATOM 2766 C C . ASP A 1 346 ? -14.691 6.063 27.144 1.00 97.75 346 ASP A C 1
ATOM 2768 O O . ASP A 1 346 ? -15.874 6.070 27.459 1.00 97.75 346 ASP A O 1
ATOM 2772 N N . ALA A 1 347 ? -14.258 5.392 26.069 1.00 97.44 347 ALA A N 1
ATOM 2773 C CA . ALA A 1 347 ? -15.120 4.491 25.304 1.00 97.44 347 ALA A CA 1
ATOM 2774 C C . ALA A 1 347 ? -15.547 3.272 26.126 1.00 97.44 347 ALA A C 1
ATOM 2776 O O . ALA A 1 347 ? -16.745 3.018 26.229 1.00 97.44 347 ALA A O 1
ATOM 2777 N N . ALA A 1 348 ? -14.604 2.606 26.794 1.00 97.69 348 ALA A N 1
ATOM 2778 C CA . ALA A 1 348 ? -14.903 1.487 27.685 1.00 97.69 348 ALA A CA 1
ATOM 2779 C C . ALA A 1 348 ? -15.867 1.890 28.818 1.00 97.69 348 ALA A C 1
ATOM 2781 O O . ALA A 1 348 ? -16.829 1.186 29.101 1.00 97.69 348 ALA A O 1
ATOM 2782 N N . ARG A 1 349 ? -15.687 3.081 29.411 1.00 97.75 349 ARG A N 1
ATOM 2783 C CA . ARG A 1 349 ? -16.608 3.632 30.427 1.00 97.75 349 ARG A CA 1
ATOM 2784 C C . ARG A 1 349 ? -18.028 3.878 29.912 1.00 97.75 349 ARG A C 1
ATOM 2786 O O . ARG A 1 349 ? -18.955 3.857 30.709 1.00 97.75 349 ARG A O 1
ATOM 2793 N N . ARG A 1 350 ? -18.203 4.112 28.607 1.00 97.06 350 ARG A N 1
ATOM 2794 C CA . ARG A 1 350 ? -19.523 4.227 27.960 1.00 97.06 350 ARG A CA 1
ATOM 2795 C C . ARG A 1 350 ? -20.149 2.865 27.622 1.00 97.06 350 ARG A C 1
ATOM 2797 O O . ARG A 1 350 ? -21.187 2.850 26.974 1.00 97.06 350 ARG A O 1
ATOM 2804 N N . GLY A 1 351 ? -19.518 1.749 27.997 1.00 97.31 351 GLY A N 1
ATOM 2805 C CA . GLY A 1 351 ? -19.981 0.397 27.668 1.00 97.31 351 GLY A CA 1
ATOM 2806 C C . GLY A 1 351 ? -19.585 -0.086 26.269 1.00 97.31 351 GLY A C 1
ATOM 2807 O O . GLY A 1 351 ? -20.116 -1.084 25.800 1.00 97.31 351 GLY A O 1
ATOM 2808 N N . VAL A 1 352 ? -18.666 0.604 25.581 1.00 98.25 352 VAL A N 1
ATOM 2809 C CA . VAL A 1 352 ? -18.141 0.145 24.285 1.00 98.25 352 VAL A CA 1
ATOM 2810 C C . VAL A 1 352 ? -17.117 -0.966 24.525 1.00 98.25 352 VAL A C 1
ATOM 2812 O O . VAL A 1 352 ? -16.150 -0.749 25.255 1.00 98.25 352 VAL A O 1
ATOM 2815 N N . GLN A 1 353 ? -17.276 -2.115 23.870 1.00 98.06 353 GLN A N 1
ATOM 2816 C CA . GLN A 1 353 ? -16.303 -3.209 23.920 1.00 98.06 353 GLN A CA 1
ATOM 2817 C C . GLN A 1 353 ? -15.020 -2.796 23.186 1.00 98.06 353 GLN A C 1
ATOM 2819 O O . GLN A 1 353 ? -15.073 -2.403 22.020 1.00 98.06 353 GLN A O 1
ATOM 2824 N N . VAL A 1 354 ? -13.866 -2.863 23.851 1.00 97.12 354 VAL A N 1
ATOM 2825 C CA . VAL A 1 354 ? -12.566 -2.510 23.257 1.00 97.12 354 VAL A CA 1
ATOM 2826 C C . VAL A 1 354 ? -11.692 -3.755 23.190 1.00 97.12 354 VAL A C 1
ATOM 2828 O O . VAL A 1 354 ? -11.329 -4.299 24.226 1.00 97.12 354 VAL A O 1
ATOM 2831 N N . GLN A 1 355 ? -11.337 -4.168 21.976 1.00 96.31 355 GLN A N 1
ATOM 2832 C CA . GLN A 1 355 ? -10.470 -5.310 21.692 1.00 96.31 355 GLN A CA 1
ATOM 2833 C C . GLN A 1 355 ? -9.204 -4.825 20.979 1.00 96.31 355 GLN A C 1
ATOM 2835 O O . GLN A 1 355 ? -9.275 -4.050 20.016 1.00 96.31 355 GLN A O 1
ATOM 2840 N N . LEU A 1 356 ? -8.048 -5.266 21.469 1.00 93.56 356 LEU A N 1
ATOM 2841 C CA . LEU A 1 356 ? -6.734 -4.921 20.932 1.00 93.56 356 LEU A CA 1
ATOM 2842 C C . LEU A 1 356 ? -6.015 -6.209 20.530 1.00 93.56 356 LEU A C 1
ATOM 2844 O O . LEU A 1 356 ? -5.767 -7.055 21.383 1.00 93.56 356 LEU A O 1
ATOM 2848 N N . LEU A 1 357 ? -5.667 -6.321 19.253 1.00 92.56 357 LEU A N 1
ATOM 2849 C CA . LEU A 1 357 ? -4.773 -7.339 18.720 1.00 92.56 357 LEU A CA 1
ATOM 2850 C C . LEU A 1 357 ? -3.425 -6.672 18.425 1.00 92.56 357 LEU A C 1
ATOM 2852 O O . LEU A 1 357 ? -3.345 -5.723 17.639 1.00 92.56 357 LEU A O 1
ATOM 2856 N N . VAL A 1 358 ? -2.385 -7.132 19.111 1.00 91.69 358 VAL A N 1
ATOM 2857 C CA . VAL A 1 358 ? -1.021 -6.599 19.024 1.00 91.69 358 VAL A CA 1
ATOM 2858 C C . VAL A 1 358 ? -0.043 -7.737 18.776 1.00 91.69 358 VAL A C 1
ATOM 2860 O O . VAL A 1 358 ? -0.345 -8.886 19.094 1.00 91.69 358 VAL A O 1
ATOM 2863 N N . ALA A 1 359 ? 1.129 -7.416 18.230 1.00 86.44 359 ALA A N 1
ATOM 2864 C CA . ALA A 1 359 ? 2.205 -8.389 18.103 1.00 86.44 359 ALA A CA 1
ATOM 2865 C C . ALA A 1 359 ? 2.598 -8.936 19.490 1.00 86.44 359 ALA A C 1
ATOM 2867 O O . ALA A 1 359 ? 2.786 -8.165 20.437 1.00 86.44 359 ALA A O 1
ATOM 2868 N N . GLY A 1 360 ? 2.686 -10.262 19.603 1.00 81.00 360 GLY A N 1
ATOM 2869 C CA . GLY A 1 360 ? 3.199 -10.938 20.793 1.00 81.00 360 GLY A CA 1
ATOM 2870 C C . GLY A 1 360 ? 4.726 -10.877 20.865 1.00 81.00 360 GLY A C 1
ATOM 2871 O O . GLY A 1 360 ? 5.394 -10.550 19.887 1.00 81.00 360 GLY A O 1
ATOM 2872 N N . THR A 1 361 ? 5.284 -11.199 22.029 1.00 71.62 361 THR A N 1
ATOM 2873 C CA . THR A 1 361 ? 6.718 -11.483 22.162 1.00 71.62 361 THR A CA 1
ATOM 2874 C C . THR A 1 361 ? 6.964 -12.922 21.726 1.00 71.62 361 THR A C 1
ATOM 2876 O O . THR A 1 361 ? 6.430 -13.832 22.360 1.00 71.62 361 THR A O 1
ATOM 2879 N N . THR A 1 362 ? 7.723 -13.115 20.649 1.00 50.72 362 THR A N 1
ATOM 2880 C CA . THR A 1 362 ? 8.342 -14.407 20.313 1.00 50.72 362 THR A CA 1
ATOM 2881 C C . THR A 1 362 ? 9.515 -14.704 21.222 1.00 50.72 362 THR A C 1
ATOM 2883 O O . THR A 1 362 ? 10.285 -13.747 21.479 1.00 50.72 362 THR A O 1
#

Secondary structure (DSSP, 8-state):
--------------------------PPPS---------S--PPP-----SHHHHTTS-----------------------------------------HHHHHHHHHSTT---EEEEEEEEEEHHHHHHHHHHHHHHH-SSEEEEEES-B-SSHHHHHHHHHHHHHHTTT-EEEEEEETTTTTT--HHHHHHHHHTT-EEEEES---TTS--TTTT------EEEETTTEEEEES--BSGGGS-GGGT------EEEEEESTTHHHHHHHHHHHHHHHHS--TTTTPPPPPP-SSEEE------GGGTTHHHHHHHHHHHH-SSEEEEEES-----HHHHHHHHHHHHTT-EEEEEE----